Protein AF-A0A2P7TGM5-F1 (afdb_monomer_lite)

Radius of gyration: 33.5 Å; chains: 1; bounding box: 68×82×94 Å

Sequence (264 aa):
MKLVSAYLFQFIMFFVSTYTLVQAQEQKNIQNVKWEWVRKQIVITYDLRNAKEEDYFCVNVSMELDGKPLNAKSIYGDIGRVQVGSGINKRIIWNVLDDYKEVLGLLTVSVSGSSIPKAAGPSNAFLSVPLPHWGHQKVKSKNDKFPYLLTTIAIYGLVGSGVGLELRARDLYTDYEALSKSANCTDAQLKEAYDKSNKAHHTAYLLGGTGALLWIGNIVWVANKGAGNVKRSEKSCAERQKKKTSFFLSPAPSGAIGYFTINF

Secondary structure (DSSP, 8-state):
-HHHHHHHHHHHHHHHHHHSSSS-----SEEEEEEEEETTEEEEEEEE-S--TT-EEEEEEEEEETTEEE---SEEES-EEEE-SSEEEEEEEE-HHHH-S--EEEEEEEEEEEEE-----GGGGGGGTTSTTTTHHHH--TT----HHHHHHHHHHHHHHHHHHHHHHHHHHHHHHHHTT-TT--HHHHHHHHHHHHHHHHHHHHHHHHHHHHHHHHHHHHHHHHHHHHHHHHHHHHHHHHHHHT----S--EEEEEEEE---

pLDDT: mean 81.49, std 15.64, range [35.66, 98.25]

Foldseek 3Di:
DVVVVVVVVVVVVVVVVVVVVVPDPPPAQKADWDWDDDPQKIKIWIFGPPDALQKWKQKAKWKDFPNHTDDFDQKDFCHFTDNDDGDGTGIIMGNCVVPDVWGFGKMKMFMGIDIDGRQLALVLLVVLPVFNCSSVVSLDDPPDPDPRVVLRCQLCCLQVLLVVLLVVLVVLVVVLVVLVPDPPHDPVNSVVSNVSSVVSNVSSCVSNVVSVVVSVVRSVVSNVSRNVSVVVSRVVSVVVNVVCSVDVDDPDGNMDIDGDTDDD

Structure (mmCIF, N/CA/C/O backbone):
data_AF-A0A2P7TGM5-F1
#
_entry.id   AF-A0A2P7TGM5-F1
#
loop_
_atom_site.group_PDB
_atom_site.id
_atom_site.type_symbol
_atom_site.label_atom_id
_atom_site.label_alt_id
_atom_site.label_comp_id
_atom_site.label_asym_id
_atom_site.label_entity_id
_atom_site.label_seq_id
_atom_site.pdbx_PDB_ins_code
_atom_site.Cartn_x
_atom_site.Cartn_y
_atom_site.Cartn_z
_atom_site.occupancy
_atom_site.B_iso_or_equiv
_atom_site.auth_seq_id
_atom_site.auth_comp_id
_atom_site.auth_asym_id
_atom_site.auth_atom_id
_atom_site.pdbx_PDB_model_num
ATOM 1 N N . MET A 1 1 ? -17.958 61.390 15.538 1.00 58.53 1 MET A N 1
ATOM 2 C CA . MET A 1 1 ? -17.029 60.283 15.196 1.00 58.53 1 MET A CA 1
ATOM 3 C C . MET A 1 1 ? -16.828 59.252 16.313 1.00 58.53 1 MET A C 1
ATOM 5 O O . MET A 1 1 ? -16.773 58.073 16.000 1.00 58.53 1 MET A O 1
ATOM 9 N N . LYS A 1 2 ? -16.779 59.635 17.602 1.00 57.91 2 LYS A N 1
ATOM 10 C CA . LYS A 1 2 ? -16.563 58.684 18.719 1.00 57.91 2 LYS A CA 1
ATOM 11 C C . LYS A 1 2 ? -17.702 57.665 18.942 1.00 57.91 2 LYS A C 1
ATOM 13 O O . LYS A 1 2 ? -17.426 56.530 19.300 1.00 57.91 2 LYS A O 1
ATOM 18 N N . LEU A 1 3 ? -18.956 58.042 18.671 1.00 57.12 3 LEU A N 1
ATOM 19 C CA . LEU A 1 3 ? -20.126 57.165 18.855 1.00 57.12 3 LEU A CA 1
ATOM 20 C C . LEU A 1 3 ? -20.183 56.003 17.848 1.00 57.12 3 LEU A C 1
ATOM 22 O O . LEU A 1 3 ? -20.418 54.870 18.244 1.00 57.12 3 LEU A O 1
ATOM 26 N N . VAL A 1 4 ? -19.885 56.249 16.567 1.00 67.31 4 VAL A N 1
ATOM 27 C CA . VAL A 1 4 ? -19.903 55.206 15.516 1.00 67.31 4 VAL A CA 1
ATOM 28 C C . VAL A 1 4 ? -18.819 54.144 15.756 1.00 67.31 4 VAL A C 1
ATOM 30 O O . VAL A 1 4 ? -19.048 52.958 15.539 1.00 67.31 4 VAL A O 1
ATOM 33 N N . SER A 1 5 ? -17.665 54.554 16.292 1.00 68.62 5 SER A N 1
ATOM 34 C CA . SER A 1 5 ? -16.567 53.649 16.655 1.00 68.62 5 SER A CA 1
ATOM 35 C C . SER A 1 5 ? -16.924 52.686 17.793 1.00 68.62 5 SER A C 1
ATOM 37 O O . SER A 1 5 ? -16.423 51.565 17.805 1.00 68.62 5 SER A O 1
ATOM 39 N N . ALA A 1 6 ? -17.767 53.102 18.744 1.00 72.69 6 ALA A N 1
ATOM 40 C CA . ALA A 1 6 ? -18.154 52.267 19.880 1.00 72.69 6 ALA A CA 1
ATOM 41 C C . ALA A 1 6 ? -19.123 51.149 19.458 1.00 72.69 6 ALA A C 1
ATOM 43 O O . ALA A 1 6 ? -18.915 49.988 19.810 1.00 72.69 6 ALA A O 1
ATOM 44 N N . TYR A 1 7 ? -20.113 51.477 18.620 1.00 77.19 7 TYR A N 1
ATOM 45 C CA . TYR A 1 7 ? -21.055 50.489 18.087 1.00 77.19 7 TYR A CA 1
ATOM 46 C C . TYR A 1 7 ? -20.386 49.498 17.130 1.00 77.19 7 TYR A C 1
ATOM 48 O O . TYR A 1 7 ? -20.700 48.312 17.169 1.00 77.19 7 TYR A O 1
ATOM 56 N N . LEU A 1 8 ? -19.412 49.947 16.329 1.00 72.69 8 LEU A N 1
ATOM 57 C CA . LEU A 1 8 ? -18.639 49.059 15.457 1.00 72.69 8 LEU A CA 1
ATOM 58 C C . LEU A 1 8 ? -17.812 48.050 16.271 1.00 72.69 8 LEU A C 1
ATOM 60 O O . LEU A 1 8 ? -17.772 46.869 15.937 1.00 72.69 8 LEU A O 1
ATOM 64 N N . PHE A 1 9 ? -17.204 48.491 17.375 1.00 76.12 9 PHE A N 1
ATOM 65 C CA . PHE A 1 9 ? -16.434 47.620 18.263 1.00 76.12 9 PHE A CA 1
ATOM 66 C C . PHE A 1 9 ? -17.319 46.598 18.996 1.00 76.12 9 PHE A C 1
ATOM 68 O O . PHE A 1 9 ? -16.968 45.422 19.067 1.00 76.12 9 PHE A O 1
ATOM 75 N N . GLN A 1 10 ? -18.498 47.007 19.478 1.00 74.19 10 GLN A N 1
ATOM 76 C CA . GLN A 1 10 ? -19.475 46.088 20.077 1.00 74.19 10 GLN A CA 1
ATOM 77 C C . GLN A 1 10 ? -20.038 45.083 19.066 1.00 74.19 10 GLN A C 1
ATOM 79 O O . GLN A 1 10 ? -20.204 43.914 19.406 1.00 74.19 10 GLN A O 1
ATOM 84 N N . PHE A 1 11 ? -20.262 45.498 17.818 1.00 74.62 11 PHE A N 1
ATOM 85 C CA . PHE A 1 11 ? -20.719 44.605 16.753 1.00 74.62 11 PHE A CA 1
ATOM 86 C C . PHE A 1 11 ? -19.652 43.564 16.379 1.00 74.62 11 PHE A C 1
ATOM 88 O O . PHE A 1 11 ? -19.960 42.381 16.243 1.00 74.62 11 PHE A O 1
ATOM 95 N N . ILE A 1 12 ? -18.379 43.973 16.299 1.00 73.38 12 ILE A N 1
ATOM 96 C CA . ILE A 1 12 ? -17.250 43.059 16.066 1.00 73.38 12 ILE A CA 1
ATOM 97 C C . ILE A 1 12 ? -17.091 42.082 17.241 1.00 73.38 12 ILE A C 1
ATOM 99 O O . ILE A 1 12 ? -16.935 40.886 17.012 1.00 73.38 12 ILE A O 1
ATOM 103 N N . MET A 1 13 ? -17.205 42.543 18.491 1.00 68.88 13 MET A N 1
ATOM 104 C CA . MET A 1 13 ? -17.128 41.669 19.671 1.00 68.88 13 MET A CA 1
ATOM 105 C C . MET A 1 13 ? -18.301 40.680 19.772 1.00 68.88 13 MET A C 1
ATOM 107 O O . MET A 1 13 ? -18.099 39.548 20.208 1.00 68.88 13 MET A O 1
ATOM 111 N N . PHE A 1 14 ? -19.504 41.061 19.327 1.00 69.06 14 PHE A N 1
ATOM 112 C CA . PHE A 1 14 ? -20.665 40.165 19.250 1.00 69.06 14 PHE A CA 1
ATOM 113 C C . PHE A 1 14 ? -20.491 39.080 18.174 1.00 69.06 14 PHE A C 1
ATOM 115 O O . PHE A 1 14 ? -20.810 37.912 18.397 1.00 69.06 14 PHE A O 1
ATOM 122 N N . PHE A 1 15 ? -19.909 39.422 17.021 1.00 61.31 15 PHE A N 1
ATOM 123 C CA . PHE A 1 15 ? -19.571 38.418 16.011 1.00 61.31 15 PHE A CA 1
ATOM 124 C C . PHE A 1 15 ? -18.436 37.499 16.482 1.00 61.31 15 PHE A C 1
ATOM 126 O O . PHE A 1 15 ? -18.562 36.285 16.381 1.00 61.31 15 PHE A O 1
ATOM 133 N N . VAL A 1 16 ? -17.367 38.026 17.084 1.00 60.94 16 VAL A N 1
ATOM 134 C CA . VAL A 1 16 ? -16.242 37.206 17.574 1.00 60.94 16 VAL A CA 1
ATOM 135 C C . VAL A 1 16 ? -16.664 36.239 18.693 1.00 60.94 16 VAL A C 1
ATOM 137 O O . VAL A 1 16 ? -16.169 35.113 18.727 1.00 60.94 16 VAL A O 1
ATOM 140 N N . SER A 1 17 ? -17.611 36.613 19.564 1.00 58.53 17 SER A N 1
ATOM 141 C CA . SER A 1 17 ? -18.101 35.736 20.642 1.00 58.53 17 SER A CA 1
ATOM 142 C C . SER A 1 17 ? -19.103 34.669 20.184 1.00 58.53 17 SER A C 1
ATOM 144 O O . SER A 1 17 ? -19.197 33.613 20.807 1.00 58.53 17 SER A O 1
ATOM 146 N N . THR A 1 18 ? -19.814 34.883 19.072 1.00 53.19 18 THR A N 1
ATOM 147 C CA . THR A 1 18 ? -20.676 33.842 18.476 1.00 53.19 18 THR A CA 1
ATOM 148 C C . THR A 1 18 ? -19.875 32.791 17.699 1.00 53.19 18 THR A C 1
ATOM 150 O O . THR A 1 18 ? -20.290 31.633 17.646 1.00 53.19 18 THR A O 1
ATOM 153 N N . TYR A 1 19 ? -18.687 33.129 17.179 1.00 53.69 19 TYR A N 1
ATOM 154 C CA . TYR A 1 19 ? -17.804 32.155 16.518 1.00 53.69 19 TYR A CA 1
ATOM 155 C C . TYR A 1 19 ? -17.111 31.180 17.486 1.00 53.69 19 TYR A C 1
ATOM 157 O O . TYR A 1 19 ? -16.771 30.068 17.081 1.00 53.69 19 TYR A O 1
ATOM 165 N N . THR A 1 20 ? -16.915 31.542 18.758 1.00 44.94 20 THR A N 1
ATOM 166 C CA . THR A 1 20 ? -16.197 30.695 19.732 1.00 44.94 20 THR A CA 1
ATOM 167 C C . THR A 1 20 ? -17.070 29.633 20.401 1.00 44.94 20 THR A C 1
ATOM 169 O O . THR A 1 20 ? -16.526 28.704 20.989 1.00 44.94 20 THR A O 1
ATOM 172 N N . LEU A 1 21 ? -18.401 29.703 20.274 1.00 44.66 21 LEU A N 1
ATOM 173 C CA . LEU A 1 21 ? -19.321 28.718 20.868 1.00 44.66 21 LEU A CA 1
ATOM 174 C C . LEU A 1 21 ? -19.724 27.579 19.916 1.00 44.66 21 LEU A C 1
ATOM 176 O O . LEU A 1 21 ? -20.330 26.604 20.353 1.00 44.66 21 LEU A O 1
ATOM 180 N N . VAL A 1 22 ? -19.376 27.664 18.627 1.00 44.91 22 VAL A N 1
ATOM 181 C CA . VAL A 1 22 ? -19.729 26.638 17.621 1.00 44.91 22 VAL A CA 1
ATOM 182 C C . VAL A 1 22 ? -18.666 25.535 17.503 1.00 44.91 22 VAL A C 1
ATOM 184 O O . VAL A 1 22 ? -18.905 24.491 16.901 1.00 44.91 22 VAL A O 1
ATOM 187 N N . GLN A 1 23 ? -17.493 25.711 18.108 1.00 39.53 23 GLN A N 1
ATOM 188 C CA . GLN A 1 23 ? -16.422 24.720 18.061 1.00 39.53 23 GLN A CA 1
ATOM 189 C C . GLN A 1 23 ? -16.376 23.939 19.379 1.00 39.53 23 GLN A C 1
ATOM 191 O O . GLN A 1 23 ? -16.085 24.522 20.416 1.00 39.53 23 GLN A O 1
ATOM 196 N N . ALA A 1 24 ? -16.599 22.621 19.296 1.00 40.25 24 ALA A N 1
ATOM 197 C CA . ALA A 1 24 ? -16.321 21.592 20.316 1.00 40.25 24 ALA A CA 1
ATOM 198 C C . ALA A 1 24 ? -17.514 20.917 21.021 1.00 40.25 24 ALA A C 1
ATOM 200 O O . ALA A 1 24 ? -17.402 20.514 22.177 1.00 40.25 24 ALA A O 1
ATOM 201 N N . GLN A 1 25 ? -18.599 20.617 20.304 1.00 37.75 25 GLN A N 1
ATOM 202 C CA . GLN A 1 25 ? -19.201 19.300 20.540 1.00 37.75 25 GLN A CA 1
ATOM 203 C C . GLN A 1 25 ? -18.398 18.284 19.731 1.00 37.75 25 GLN A C 1
ATOM 205 O O . GLN A 1 25 ? -18.524 18.207 18.511 1.00 37.75 25 GLN A O 1
ATOM 210 N N . GLU A 1 26 ? -17.516 17.544 20.406 1.00 43.72 26 GLU A N 1
ATOM 211 C CA . GLU A 1 26 ? -16.868 16.364 19.837 1.00 43.72 26 GLU A CA 1
ATOM 212 C C . GLU A 1 26 ? -17.988 15.408 19.402 1.00 43.72 26 GLU A C 1
ATOM 214 O O . GLU A 1 26 ? -18.647 14.770 20.226 1.00 43.72 26 GLU A O 1
ATOM 219 N N . GLN A 1 27 ? -18.313 15.414 18.107 1.00 50.78 27 GLN A N 1
ATOM 220 C CA . GLN A 1 27 ? -19.487 14.717 17.607 1.00 50.78 27 GLN A CA 1
ATOM 221 C C . GLN A 1 27 ? -19.261 13.216 17.795 1.00 50.78 27 GLN A C 1
ATOM 223 O O . GLN A 1 27 ? -18.409 12.602 17.155 1.00 50.78 27 GLN A O 1
ATOM 228 N N . LYS A 1 28 ? -19.992 12.632 18.744 1.00 60.09 28 LYS A N 1
ATOM 229 C CA . LYS A 1 28 ? -19.801 11.249 19.175 1.00 60.09 28 LYS A CA 1
ATOM 230 C C . LYS A 1 28 ? -20.101 10.302 18.012 1.00 60.09 28 LYS A C 1
ATOM 232 O O . LYS A 1 28 ? -21.256 10.164 17.606 1.00 60.09 28 LYS A O 1
ATOM 237 N N . ASN A 1 29 ? -19.060 9.644 17.500 1.00 76.81 29 ASN A N 1
ATOM 238 C CA . ASN A 1 29 ? -19.160 8.720 16.362 1.00 76.81 29 ASN A CA 1
ATOM 239 C C . ASN A 1 29 ? -19.950 7.441 16.690 1.00 76.81 29 ASN A C 1
ATOM 241 O O . ASN A 1 29 ? -20.463 6.793 15.784 1.00 76.81 29 ASN A O 1
ATOM 245 N N . ILE A 1 30 ? -20.059 7.077 17.974 1.00 83.62 30 ILE A N 1
ATOM 246 C CA . ILE A 1 30 ? -20.835 5.919 18.440 1.00 83.62 30 ILE A CA 1
ATOM 247 C C . ILE A 1 30 ? -22.093 6.375 19.169 1.00 83.62 30 ILE A C 1
ATOM 249 O O . ILE A 1 30 ? -22.024 7.124 20.149 1.00 83.62 30 ILE A O 1
ATOM 253 N N . GLN A 1 31 ? -23.240 5.873 18.723 1.00 84.62 31 GLN A N 1
ATOM 254 C CA . GLN A 1 31 ? -24.562 6.212 19.245 1.00 84.62 31 GLN A CA 1
ATOM 255 C C . GLN A 1 31 ? -25.426 4.958 19.404 1.00 84.62 31 GLN A C 1
ATOM 257 O O . GLN A 1 31 ? -25.050 3.883 18.946 1.00 84.62 31 GLN A O 1
ATOM 262 N N . ASN A 1 32 ? -26.584 5.102 20.058 1.00 85.44 32 ASN A N 1
ATOM 263 C CA . ASN A 1 32 ? -27.604 4.052 20.173 1.00 85.44 32 ASN A CA 1
ATOM 264 C C . ASN A 1 32 ? -27.069 2.701 20.671 1.00 85.44 32 ASN A C 1
ATOM 266 O O . ASN A 1 32 ? -27.482 1.651 20.185 1.00 85.44 32 ASN A O 1
ATOM 270 N N . VAL A 1 33 ? -26.148 2.735 21.636 1.00 86.88 33 VAL A N 1
ATOM 271 C CA . VAL A 1 33 ? -25.649 1.518 22.276 1.00 86.88 33 VAL A CA 1
ATOM 272 C C . VAL A 1 33 ? -26.800 0.888 23.052 1.00 86.88 33 VAL A C 1
ATOM 274 O O . VAL A 1 33 ? -27.426 1.543 23.882 1.00 86.88 33 VAL A O 1
ATOM 277 N N . LYS A 1 34 ? -27.086 -0.373 22.756 1.00 89.94 34 LYS A N 1
ATOM 278 C CA . LYS A 1 34 ? -28.062 -1.219 23.441 1.00 89.94 34 LYS A CA 1
ATOM 279 C C . LYS A 1 34 ? -27.443 -2.589 23.629 1.00 89.94 34 LYS A C 1
ATOM 281 O O . LYS A 1 34 ? -26.519 -2.951 22.901 1.00 89.94 34 LYS A O 1
ATOM 286 N N . TRP A 1 35 ? -27.961 -3.356 24.570 1.00 90.75 35 TRP A N 1
ATOM 287 C CA . TRP A 1 35 ? -27.588 -4.752 24.693 1.00 90.75 35 TRP A CA 1
ATOM 288 C C . TRP A 1 35 ? -28.786 -5.598 25.100 1.00 90.75 35 TRP A C 1
ATOM 290 O O . TRP A 1 35 ? -29.731 -5.100 25.710 1.00 90.75 35 TRP A O 1
ATOM 300 N N . GLU A 1 36 ? -28.739 -6.870 24.734 1.00 89.75 36 GLU A N 1
ATOM 301 C CA . GLU A 1 36 ? -29.758 -7.862 25.051 1.00 89.75 36 GLU A CA 1
ATOM 302 C C . GLU A 1 36 ? -29.108 -9.202 25.401 1.00 89.75 36 GLU A C 1
ATOM 304 O O . GLU A 1 36 ? -28.029 -9.540 24.908 1.00 89.75 36 GLU A O 1
ATOM 309 N N . TRP A 1 37 ? -29.770 -9.969 26.265 1.00 85.12 37 TRP A N 1
ATOM 310 C CA . TRP A 1 37 ? -29.384 -11.340 26.578 1.00 85.12 37 TRP A CA 1
ATOM 311 C C . TRP A 1 37 ? -30.113 -12.303 25.644 1.00 85.12 37 TRP A C 1
ATOM 313 O O . TRP A 1 37 ? -31.337 -12.424 25.693 1.00 85.12 37 TRP A O 1
ATOM 323 N N . VAL A 1 38 ? -29.368 -13.010 24.797 1.00 86.62 38 VAL A N 1
ATOM 324 C CA . VAL A 1 38 ? -29.918 -13.937 23.803 1.00 86.62 38 VAL A CA 1
ATOM 325 C C . VAL A 1 38 ? -29.135 -15.237 23.850 1.00 86.62 38 VAL A C 1
ATOM 327 O O . VAL A 1 38 ? -27.937 -15.255 23.598 1.00 86.62 38 VAL A O 1
ATOM 330 N N . ARG A 1 39 ? -29.818 -16.353 24.139 1.00 80.94 39 ARG A N 1
ATOM 331 C CA . ARG A 1 39 ? -29.262 -17.718 24.027 1.00 80.94 39 ARG A CA 1
ATOM 332 C C . ARG A 1 39 ? -27.861 -17.872 24.649 1.00 80.94 39 ARG A C 1
ATOM 334 O O . ARG A 1 39 ? -26.982 -18.456 24.024 1.00 80.94 39 ARG A O 1
ATOM 341 N N . LYS A 1 40 ? -27.680 -17.392 25.886 1.00 83.56 40 LYS A N 1
ATOM 342 C CA . LYS A 1 40 ? -26.413 -17.439 26.652 1.00 83.56 40 LYS A CA 1
ATOM 343 C C . LYS A 1 40 ? -25.339 -16.420 26.241 1.00 83.56 40 LYS A C 1
ATOM 345 O O . LYS A 1 40 ? -24.194 -16.525 26.674 1.00 83.56 40 LYS A O 1
ATOM 350 N N . GLN A 1 41 ? -25.701 -15.439 25.424 1.00 89.31 41 GLN A N 1
ATOM 351 C CA . GLN A 1 41 ? -24.800 -14.405 24.931 1.00 89.31 41 GLN A CA 1
ATOM 352 C C . GLN A 1 41 ? -25.357 -13.026 25.259 1.00 89.31 41 GLN A C 1
ATOM 354 O O . GLN A 1 41 ? -26.570 -12.814 25.234 1.00 89.31 41 GLN A O 1
ATOM 359 N N . ILE A 1 42 ? -24.466 -12.073 25.508 1.00 90.44 42 ILE A N 1
ATOM 360 C CA . ILE A 1 42 ? -24.816 -10.656 25.497 1.00 90.44 42 ILE A CA 1
ATOM 361 C C . ILE A 1 42 ? -24.540 -10.129 24.097 1.00 90.44 42 ILE A C 1
ATOM 363 O O . ILE A 1 42 ? -23.404 -10.142 23.620 1.00 90.44 42 ILE A O 1
ATOM 367 N N . VAL A 1 43 ? -25.596 -9.674 23.434 1.00 91.75 43 VAL A N 1
ATOM 368 C CA . VAL A 1 43 ? -25.535 -9.065 22.108 1.00 91.75 43 VAL A CA 1
ATOM 369 C C . VAL A 1 43 ? -25.618 -7.561 22.288 1.00 91.75 43 VAL A C 1
ATOM 371 O O . VAL A 1 43 ? -26.622 -7.042 22.759 1.00 91.75 43 VAL A O 1
ATOM 374 N N . ILE A 1 44 ? -24.557 -6.858 21.917 1.00 92.00 44 ILE A N 1
ATOM 375 C CA . ILE A 1 44 ? -24.429 -5.408 22.042 1.00 92.00 44 ILE A CA 1
ATOM 376 C C . ILE A 1 44 ? -24.577 -4.815 20.652 1.00 92.00 44 ILE A C 1
ATOM 378 O O . ILE A 1 44 ? -23.783 -5.113 19.758 1.00 92.00 44 ILE A O 1
ATOM 382 N N . THR A 1 45 ? -25.574 -3.960 20.470 1.00 92.31 45 THR A N 1
ATOM 383 C CA . THR A 1 45 ? -25.814 -3.255 19.213 1.00 92.31 45 THR A CA 1
ATOM 384 C C . THR A 1 45 ? -25.466 -1.783 19.340 1.00 92.31 45 THR A C 1
ATOM 386 O O . THR A 1 45 ? -25.787 -1.171 20.356 1.00 92.31 45 THR A O 1
ATOM 389 N N . TYR A 1 46 ? -24.852 -1.195 18.318 1.00 89.81 46 TYR A N 1
ATOM 390 C CA . TYR A 1 46 ? -24.551 0.235 18.286 1.00 89.81 46 TYR A CA 1
ATOM 391 C C . TYR A 1 46 ? -24.592 0.798 16.863 1.00 89.81 46 TYR A C 1
ATOM 393 O O . TYR A 1 46 ? -24.441 0.075 15.877 1.00 89.81 46 TYR A O 1
ATOM 401 N N . ASP A 1 47 ? -24.754 2.113 16.761 1.00 87.81 47 ASP A N 1
ATOM 402 C CA . ASP A 1 47 ? -24.672 2.852 15.507 1.00 87.81 47 ASP A CA 1
ATOM 403 C C . ASP A 1 47 ? -23.319 3.550 15.390 1.00 87.81 47 ASP A C 1
ATOM 405 O O . ASP A 1 47 ? -22.889 4.251 16.311 1.00 87.81 47 ASP A O 1
ATOM 409 N N . LEU A 1 48 ? -22.680 3.412 14.227 1.00 83.94 48 LEU A N 1
ATOM 410 C CA . LEU A 1 48 ? -21.489 4.172 13.864 1.00 83.94 48 LEU A CA 1
ATOM 411 C C . LEU A 1 48 ? -21.872 5.268 12.860 1.00 83.94 48 LEU A C 1
ATOM 413 O O . LEU A 1 48 ? -22.125 4.986 11.686 1.00 83.94 48 LEU A O 1
ATOM 417 N N . ARG A 1 49 ? -21.928 6.519 13.323 1.00 77.56 49 ARG A N 1
ATOM 418 C CA . ARG A 1 49 ? -22.307 7.694 12.519 1.00 77.56 49 ARG A CA 1
ATOM 419 C C . ARG A 1 49 ? -21.100 8.585 12.237 1.00 77.56 49 ARG A C 1
ATOM 421 O O . ARG A 1 49 ? -20.099 8.522 12.942 1.00 77.56 49 ARG A O 1
ATOM 428 N N . ASN A 1 50 ? -21.212 9.408 11.192 1.00 69.12 50 ASN A N 1
ATOM 429 C CA . ASN A 1 50 ? -20.183 10.360 10.741 1.00 69.12 50 ASN A CA 1
ATOM 430 C C . ASN A 1 50 ? -18.838 9.733 10.327 1.00 69.12 50 ASN A C 1
ATOM 432 O O . ASN A 1 50 ? -17.819 10.418 10.262 1.00 69.12 50 ASN A O 1
ATOM 436 N N . ALA A 1 51 ? -18.836 8.441 10.005 1.00 66.38 51 ALA A N 1
ATOM 437 C CA . ALA A 1 51 ? -17.725 7.785 9.334 1.00 66.38 51 ALA A CA 1
ATOM 438 C C . ALA A 1 51 ? -17.734 8.168 7.850 1.00 66.38 51 ALA A C 1
ATOM 440 O O . ALA A 1 51 ? -18.748 7.965 7.180 1.00 66.38 51 ALA A O 1
ATOM 441 N N . LYS A 1 52 ? -16.622 8.682 7.311 1.00 64.31 52 LYS A N 1
ATOM 442 C CA . LYS A 1 52 ? -16.455 8.686 5.852 1.00 64.31 52 LYS A CA 1
ATOM 443 C C . LYS A 1 52 ? -16.344 7.232 5.398 1.00 64.31 52 LYS A C 1
ATOM 445 O O . LYS A 1 52 ? -15.786 6.419 6.129 1.00 64.31 52 LYS A O 1
ATOM 450 N N . GLU A 1 53 ? -16.833 6.903 4.201 1.00 58.06 53 GLU A N 1
ATOM 451 C CA . GLU A 1 53 ? -16.803 5.525 3.667 1.00 58.06 53 GLU A CA 1
ATOM 452 C C . GLU A 1 53 ? -15.409 4.880 3.692 1.00 58.06 53 GLU A C 1
ATOM 454 O O . GLU A 1 53 ? -15.267 3.659 3.703 1.00 58.06 53 GLU A O 1
ATOM 459 N N . GLU A 1 54 ? -14.370 5.709 3.718 1.00 58.53 54 GLU A N 1
ATOM 460 C CA . GLU A 1 54 ? -12.981 5.284 3.687 1.00 58.53 54 GLU A CA 1
ATOM 461 C C . GLU A 1 54 ? -12.323 5.155 5.068 1.00 58.53 54 GLU A C 1
ATOM 463 O O . GLU A 1 54 ? -11.206 4.639 5.156 1.00 58.53 54 GLU A O 1
ATOM 468 N N . ASP A 1 55 ? -12.970 5.613 6.140 1.00 68.88 55 ASP A N 1
ATOM 469 C CA . ASP A 1 55 ? -12.381 5.623 7.476 1.00 68.88 55 ASP A CA 1
ATOM 470 C C . ASP A 1 55 ? -12.450 4.239 8.136 1.00 68.88 55 ASP A C 1
ATOM 472 O O . ASP A 1 55 ? -13.425 3.497 8.025 1.00 68.88 55 ASP A O 1
ATOM 476 N N . TYR A 1 56 ? -11.395 3.892 8.872 1.00 76.81 56 TYR A N 1
ATOM 477 C CA . TYR A 1 56 ? -11.405 2.731 9.758 1.00 76.81 56 TYR A CA 1
ATOM 478 C C . TYR A 1 56 ? -11.725 3.200 11.171 1.00 76.81 56 TYR A C 1
ATOM 480 O O . TYR A 1 56 ? -11.310 4.284 11.577 1.00 76.81 56 TYR A O 1
ATOM 488 N N . PHE A 1 57 ? -12.399 2.369 11.959 1.00 80.12 57 PHE A N 1
ATOM 489 C CA . PHE A 1 57 ? -12.642 2.665 13.368 1.00 80.12 57 PHE A CA 1
ATOM 490 C C . PHE A 1 57 ? -11.979 1.626 14.255 1.00 80.12 57 PHE A C 1
ATOM 492 O O . PHE A 1 57 ? -12.065 0.428 14.000 1.00 80.12 57 PHE A O 1
ATOM 499 N N . CYS A 1 58 ? -11.327 2.102 15.314 1.00 84.62 58 CYS A N 1
ATOM 500 C CA . CYS A 1 58 ? -10.990 1.280 16.466 1.00 84.62 58 CYS A CA 1
ATOM 501 C C . CYS A 1 58 ? -12.168 1.275 17.419 1.00 84.62 58 CYS A C 1
ATOM 503 O O . CYS A 1 58 ? -12.342 2.241 18.170 1.00 84.62 58 CYS A O 1
ATOM 505 N N . VAL A 1 59 ? -12.946 0.202 17.385 1.00 86.75 59 VAL A N 1
ATOM 506 C CA . VAL A 1 59 ? -14.061 -0.029 18.296 1.00 86.75 59 VAL A CA 1
ATOM 507 C C . VAL A 1 59 ? -13.561 -0.811 19.504 1.00 86.75 59 VAL A C 1
ATOM 509 O O . VAL A 1 59 ? -12.843 -1.807 19.383 1.00 86.75 59 VAL A O 1
ATOM 512 N N . ASN A 1 60 ? -13.924 -0.340 20.688 1.00 86.88 60 ASN A N 1
ATOM 513 C CA . ASN A 1 60 ? -13.641 -1.003 21.947 1.00 86.88 60 ASN A CA 1
ATOM 514 C C . ASN A 1 60 ? -14.901 -1.043 22.809 1.00 86.88 60 ASN A C 1
ATOM 516 O O . ASN A 1 60 ? -15.679 -0.085 22.807 1.00 86.88 60 ASN A O 1
ATOM 520 N N . VAL A 1 61 ? -15.055 -2.115 23.577 1.00 87.56 61 VAL A N 1
ATOM 521 C CA . VAL A 1 61 ? -16.133 -2.293 24.544 1.00 87.56 61 VAL A CA 1
ATOM 522 C C . VAL A 1 61 ? -15.541 -2.378 25.945 1.00 87.56 61 VAL A C 1
ATOM 524 O O . VAL A 1 61 ? -14.515 -3.015 26.160 1.00 87.56 61 VAL A O 1
ATOM 527 N N . SER A 1 62 ? -16.180 -1.698 26.887 1.00 85.38 62 SER A N 1
ATOM 528 C CA . SER A 1 62 ? -15.899 -1.797 28.313 1.00 85.38 62 SER A CA 1
ATOM 529 C C . SER A 1 62 ? -17.177 -2.205 29.019 1.00 85.38 62 SER A C 1
ATOM 531 O O . SER A 1 62 ? -18.258 -1.725 28.666 1.00 85.38 62 SER A O 1
ATOM 533 N N . MET A 1 63 ? -17.050 -3.091 29.997 1.00 85.81 63 MET A N 1
ATOM 534 C CA . MET A 1 63 ? -18.173 -3.599 30.769 1.00 85.81 63 MET A CA 1
ATOM 535 C C . MET A 1 63 ? -17.879 -3.451 32.250 1.00 85.81 63 MET A C 1
ATOM 537 O O . MET A 1 63 ? -16.746 -3.653 32.689 1.00 85.81 63 MET A O 1
ATOM 541 N N . GLU A 1 64 ? -18.905 -3.095 33.005 1.00 86.88 64 GLU A N 1
ATOM 542 C CA . GLU A 1 64 ? -18.846 -2.972 34.454 1.00 86.88 64 GLU A CA 1
ATOM 543 C C . GLU A 1 64 ? -20.029 -3.709 35.066 1.00 86.88 64 GLU A C 1
ATOM 545 O O . GLU A 1 64 ? -21.157 -3.558 34.599 1.00 86.88 64 GLU A O 1
ATOM 550 N N . LEU A 1 65 ? -19.767 -4.493 36.106 1.00 86.31 65 LEU A N 1
ATOM 551 C CA . LEU A 1 65 ? -20.779 -5.156 36.917 1.00 86.31 65 LEU A CA 1
ATOM 552 C C . LEU A 1 65 ? -20.767 -4.520 38.306 1.00 86.31 65 LEU A C 1
ATOM 554 O O . LEU A 1 65 ? -19.724 -4.505 38.961 1.00 86.31 65 LEU A O 1
ATOM 558 N N . ASP A 1 66 ? -21.893 -3.948 38.726 1.00 86.75 66 ASP A N 1
ATOM 559 C CA . ASP A 1 66 ? -22.028 -3.220 39.998 1.00 86.75 66 ASP A CA 1
ATOM 560 C C . ASP A 1 66 ? -20.937 -2.147 40.193 1.00 86.75 66 ASP A C 1
ATOM 562 O O . ASP A 1 66 ? -20.374 -1.966 41.274 1.00 86.75 66 ASP A O 1
ATOM 566 N N . GLY A 1 67 ? -20.584 -1.459 39.100 1.00 80.19 67 GLY A N 1
ATOM 567 C CA . GLY A 1 67 ? -19.542 -0.426 39.071 1.00 80.19 67 GLY A CA 1
ATOM 568 C C . GLY A 1 67 ? -18.104 -0.954 39.135 1.00 80.19 67 GLY A C 1
ATOM 569 O O . GLY A 1 67 ? -17.166 -0.159 39.197 1.00 80.19 67 GLY A O 1
ATOM 570 N N . LYS A 1 68 ? -17.893 -2.277 39.119 1.00 83.12 68 LYS A N 1
ATOM 571 C CA . LYS A 1 68 ? -16.562 -2.891 39.035 1.00 83.12 68 LYS A CA 1
ATOM 572 C C . LYS A 1 68 ? -16.255 -3.328 37.607 1.00 83.12 68 LYS A C 1
ATOM 574 O O . LYS A 1 68 ? -17.121 -3.900 36.947 1.00 83.12 68 LYS A O 1
ATOM 579 N N . PRO A 1 69 ? -15.018 -3.126 37.132 1.00 83.06 69 PRO A N 1
ATOM 580 C CA . PRO A 1 69 ? -14.640 -3.499 35.781 1.00 83.06 69 PRO A CA 1
ATOM 581 C C . PRO A 1 69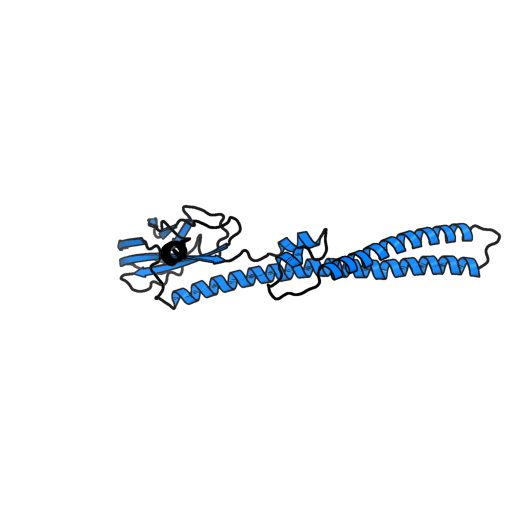 ? -14.735 -5.011 35.575 1.00 83.06 69 PRO A C 1
ATOM 583 O O . PRO A 1 69 ? -14.214 -5.795 36.371 1.00 83.06 69 PRO A O 1
ATOM 586 N N . LEU A 1 70 ? -15.384 -5.412 34.485 1.00 84.81 70 LEU A N 1
ATOM 587 C CA . LEU A 1 70 ? -15.602 -6.803 34.114 1.00 84.81 70 LEU A CA 1
ATOM 588 C C . LEU A 1 70 ? -14.699 -7.171 32.933 1.00 84.81 70 LEU A C 1
ATOM 590 O O . LEU A 1 70 ? -14.687 -6.496 31.903 1.00 84.81 70 LEU A O 1
ATOM 594 N N . ASN A 1 71 ? -13.921 -8.242 33.083 1.00 84.56 71 ASN A N 1
ATOM 595 C CA . ASN A 1 71 ? -12.954 -8.675 32.077 1.00 84.56 71 ASN A CA 1
ATOM 596 C C . ASN A 1 71 ? -13.569 -9.713 31.133 1.00 84.56 71 ASN A C 1
ATOM 598 O O . ASN A 1 71 ? -13.385 -10.917 31.303 1.00 84.56 71 ASN A O 1
ATOM 602 N N . ALA A 1 72 ? -14.285 -9.227 30.128 1.00 84.50 72 ALA A N 1
ATOM 603 C CA . ALA A 1 72 ? -14.858 -10.051 29.076 1.00 84.50 72 ALA A CA 1
ATOM 604 C C . ALA A 1 72 ? -13.784 -10.418 28.028 1.00 84.50 72 ALA A C 1
ATOM 606 O O . ALA A 1 72 ? -13.240 -9.548 27.344 1.00 84.50 72 ALA A O 1
ATOM 607 N N . LYS A 1 73 ? -13.456 -11.710 27.911 1.00 86.00 73 LYS A N 1
ATOM 608 C CA . LYS A 1 73 ? -12.449 -12.249 26.978 1.00 86.00 73 LYS A CA 1
ATOM 609 C C . LYS A 1 73 ? -13.090 -12.867 25.742 1.00 86.00 73 LYS A C 1
ATOM 611 O O . LYS A 1 73 ? -12.555 -12.720 24.645 1.00 86.00 73 LYS A O 1
ATOM 616 N N . SER A 1 74 ? -14.237 -13.517 25.901 1.00 90.19 74 SER A N 1
ATOM 617 C CA . SER A 1 74 ? -14.927 -14.258 24.843 1.00 90.19 74 SER A CA 1
ATOM 618 C C . SER A 1 74 ? -15.830 -13.343 24.005 1.00 90.19 74 SER A C 1
ATOM 620 O O . SER A 1 74 ? -17.027 -13.587 23.845 1.00 90.19 74 SER A O 1
ATOM 622 N N . ILE A 1 75 ? -15.254 -12.239 23.506 1.00 90.19 75 ILE A N 1
ATOM 623 C CA . ILE A 1 75 ? -15.934 -11.202 22.714 1.00 90.19 75 ILE A CA 1
ATOM 624 C C . ILE A 1 75 ? -15.538 -11.297 21.237 1.00 90.19 75 ILE A C 1
ATOM 626 O O . ILE A 1 75 ? -14.359 -11.416 20.908 1.00 90.19 75 ILE A O 1
ATOM 630 N N . TYR A 1 76 ? -16.509 -11.164 20.335 1.00 89.44 76 TYR A N 1
ATOM 631 C CA . TYR A 1 76 ? -16.303 -11.156 18.885 1.00 89.44 76 TYR A CA 1
ATOM 632 C C . TYR A 1 76 ? -17.325 -10.262 18.156 1.00 89.44 76 TYR A C 1
ATOM 634 O O . TYR A 1 76 ? -18.204 -9.665 18.776 1.00 89.44 76 TYR A O 1
ATOM 642 N N . GLY A 1 77 ? -17.206 -10.143 16.829 1.00 89.19 77 GLY A N 1
ATOM 643 C CA . GLY A 1 77 ? -18.077 -9.307 15.989 1.00 89.19 77 GLY A CA 1
ATOM 644 C C . GLY A 1 77 ? -17.413 -7.997 15.557 1.00 89.19 77 GLY A C 1
ATOM 645 O O . GLY A 1 77 ? -16.216 -7.975 15.273 1.00 89.19 77 GLY A O 1
ATOM 646 N N . ASP A 1 78 ? -18.183 -6.909 15.510 1.00 88.88 78 ASP A N 1
ATOM 647 C CA . ASP A 1 78 ? -17.744 -5.562 15.114 1.00 88.88 78 ASP A CA 1
ATOM 648 C C . ASP A 1 78 ? -16.902 -4.881 16.220 1.00 88.88 78 ASP A C 1
ATOM 650 O O . ASP A 1 78 ? -17.246 -3.824 16.749 1.00 88.88 78 ASP A O 1
ATOM 654 N N . ILE A 1 79 ? -15.786 -5.502 16.605 1.00 86.50 79 ILE A N 1
ATOM 655 C CA . ILE A 1 79 ? -14.850 -5.031 17.634 1.00 86.50 79 ILE A CA 1
ATOM 656 C C . ILE A 1 79 ? -13.421 -4.964 17.074 1.00 86.50 79 ILE A C 1
ATOM 658 O O . ILE A 1 79 ? -13.044 -5.725 16.187 1.00 86.50 79 ILE A O 1
ATOM 662 N N . GLY A 1 80 ? -12.591 -4.048 17.581 1.00 84.38 80 GLY A N 1
ATOM 663 C CA . GLY A 1 80 ? -11.232 -3.849 17.076 1.00 84.38 80 GLY A CA 1
ATOM 664 C C . GLY A 1 80 ? -11.194 -2.944 15.860 1.00 84.38 80 GLY A C 1
ATOM 665 O O . GLY A 1 80 ? -11.885 -1.927 15.819 1.00 84.38 80 GLY A O 1
ATOM 666 N N . ARG A 1 81 ? -10.323 -3.262 14.900 1.00 82.88 81 ARG A N 1
ATOM 667 C CA . ARG A 1 81 ? -10.199 -2.490 13.663 1.00 82.88 81 ARG A CA 1
ATOM 668 C C . ARG A 1 81 ? -11.302 -2.921 12.705 1.00 82.88 81 ARG A C 1
ATOM 670 O O . ARG A 1 81 ? -11.172 -3.945 12.042 1.00 82.88 81 ARG A O 1
ATOM 677 N N . VAL A 1 82 ? -12.349 -2.114 12.601 1.00 78.81 82 VAL A N 1
ATOM 678 C CA . VAL A 1 82 ? -13.488 -2.408 11.731 1.00 78.81 82 VAL A CA 1
ATOM 679 C C . VAL A 1 82 ? -13.435 -1.497 10.504 1.00 78.81 82 VAL A C 1
ATOM 681 O O . VAL A 1 82 ? -13.328 -0.272 10.624 1.00 78.81 82 VAL A O 1
ATOM 684 N N . GLN A 1 83 ? -13.453 -2.108 9.317 1.00 67.94 83 GLN A N 1
ATOM 685 C CA . GLN A 1 83 ? -13.636 -1.406 8.049 1.00 67.94 83 GLN A CA 1
ATOM 686 C C . GLN A 1 83 ? -15.128 -1.219 7.857 1.00 67.94 83 GLN A C 1
ATOM 688 O O . GLN A 1 83 ? -15.823 -2.172 7.509 1.00 67.94 83 GLN A O 1
ATOM 693 N N . VAL A 1 84 ? -15.642 -0.027 8.128 1.00 57.09 84 VAL A N 1
ATOM 694 C CA . VAL A 1 84 ? -17.071 0.188 7.969 1.00 57.09 84 VAL A CA 1
ATOM 695 C C . VAL A 1 84 ? -17.319 1.503 7.273 1.00 57.09 84 VAL A C 1
ATOM 697 O O . VAL A 1 84 ? -17.113 2.561 7.860 1.00 57.09 84 VAL A O 1
ATOM 700 N N . GLY A 1 85 ? -17.853 1.426 6.053 1.00 57.97 85 GLY A N 1
ATOM 701 C CA . GLY A 1 85 ? -18.744 2.486 5.601 1.00 57.97 85 GLY A CA 1
ATOM 702 C C . GLY A 1 85 ? -19.809 2.672 6.678 1.00 57.97 85 GLY A C 1
ATOM 703 O O . GLY A 1 85 ? -20.328 1.676 7.182 1.00 57.97 85 GLY A O 1
ATOM 704 N N . SER A 1 86 ? -20.042 3.908 7.119 1.00 55.97 86 SER A N 1
ATOM 705 C CA . SER A 1 86 ? -21.034 4.264 8.144 1.00 55.97 86 SER A CA 1
ATOM 706 C C . SER A 1 86 ? -22.213 3.288 8.178 1.00 55.97 86 SER A C 1
ATOM 708 O O . SER A 1 86 ? -22.891 3.103 7.167 1.00 55.97 86 SER A O 1
ATOM 710 N N . GLY A 1 87 ? -22.439 2.629 9.312 1.00 67.50 87 GLY A N 1
ATOM 711 C CA . GLY A 1 87 ? -23.436 1.569 9.391 1.00 67.50 87 GLY A CA 1
ATOM 712 C C . GLY A 1 87 ? -24.158 1.570 10.723 1.00 67.50 87 GLY A C 1
ATOM 713 O O . GLY A 1 87 ? -23.540 1.685 11.781 1.00 67.50 87 GLY A O 1
ATOM 714 N N . ILE A 1 88 ? -25.474 1.430 10.638 1.00 80.00 88 ILE A N 1
ATOM 715 C CA . ILE A 1 88 ? -26.375 1.217 11.770 1.00 80.00 88 ILE A CA 1
ATOM 716 C C . ILE A 1 88 ? -26.359 -0.256 12.196 1.00 80.00 88 ILE A C 1
ATOM 718 O O . ILE A 1 88 ? -26.016 -1.127 11.390 1.00 80.00 88 ILE A O 1
ATOM 722 N N . ASN A 1 89 ? -26.751 -0.538 13.439 1.00 84.12 89 ASN A N 1
ATOM 723 C CA . ASN A 1 89 ? -26.924 -1.899 13.972 1.00 84.12 89 ASN A CA 1
ATOM 724 C C . ASN A 1 89 ? -25.667 -2.791 13.905 1.00 84.12 89 ASN A C 1
ATOM 726 O O . ASN A 1 89 ? -25.751 -3.988 13.607 1.00 84.12 89 ASN A O 1
ATOM 730 N N . LYS A 1 90 ? -24.496 -2.217 14.191 1.00 88.19 90 LYS A N 1
ATOM 731 C CA . LYS A 1 90 ? -23.263 -2.984 14.412 1.00 88.19 90 LYS A CA 1
ATOM 732 C C . LYS A 1 90 ? -23.372 -3.824 15.658 1.00 88.19 90 LYS A C 1
ATOM 734 O O . LYS A 1 90 ? -24.066 -3.428 16.588 1.00 88.19 90 LYS A O 1
ATOM 739 N N . ARG A 1 91 ? -22.714 -4.981 15.664 1.00 91.38 91 ARG A N 1
ATOM 740 C CA . ARG A 1 91 ? -22.953 -6.030 16.651 1.00 91.38 91 ARG A CA 1
ATOM 741 C C . ARG A 1 91 ? -21.657 -6.551 17.246 1.00 91.38 91 ARG A C 1
ATOM 743 O O . ARG A 1 91 ? -20.816 -7.100 16.541 1.00 91.38 91 ARG A O 1
ATOM 750 N N . ILE A 1 92 ? -21.545 -6.434 18.560 1.00 91.56 92 ILE A N 1
ATOM 751 C CA . ILE A 1 92 ? -20.518 -7.083 19.373 1.00 91.56 92 ILE A CA 1
ATOM 752 C C . ILE A 1 92 ? -21.219 -8.182 20.162 1.00 91.56 92 ILE A C 1
ATOM 754 O O . ILE A 1 92 ? -22.264 -7.940 20.761 1.00 91.56 92 ILE A O 1
ATOM 758 N N . ILE A 1 93 ? -20.675 -9.391 20.140 1.00 92.38 93 ILE A N 1
ATOM 759 C CA . ILE A 1 93 ? -21.240 -10.540 20.843 1.00 92.38 93 ILE A CA 1
ATOM 760 C C . ILE A 1 93 ? -20.256 -10.967 21.916 1.00 92.38 93 ILE A C 1
ATOM 762 O O . ILE A 1 93 ? -19.067 -11.123 21.643 1.00 92.38 93 ILE A O 1
ATOM 766 N N . TRP A 1 94 ? -20.759 -11.149 23.130 1.00 93.25 94 TRP A N 1
ATOM 767 C CA . TRP A 1 94 ? -19.995 -11.664 24.251 1.00 93.25 94 TRP A CA 1
ATOM 768 C C . TRP A 1 94 ? -20.607 -12.971 24.759 1.00 93.25 94 TRP A C 1
ATOM 770 O O . TRP A 1 94 ? -21.752 -13.000 25.220 1.00 93.25 94 TRP A O 1
ATOM 780 N N . ASN A 1 95 ? -19.832 -14.055 24.692 1.00 91.38 95 ASN A N 1
ATOM 781 C CA . ASN A 1 95 ? -20.182 -15.326 25.319 1.00 91.38 95 ASN A CA 1
ATOM 782 C C . ASN A 1 95 ? -19.859 -15.260 26.812 1.00 91.38 95 ASN A C 1
ATOM 784 O O . ASN A 1 95 ? -18.772 -15.634 27.247 1.00 91.38 95 ASN A O 1
ATOM 788 N N . VAL A 1 96 ? -20.813 -14.784 27.607 1.00 87.75 96 VAL A N 1
ATOM 789 C CA . VAL A 1 96 ? -20.618 -14.574 29.051 1.00 87.75 96 VAL A CA 1
ATOM 790 C C . VAL A 1 96 ? -20.175 -15.848 29.761 1.00 87.75 96 VAL A C 1
ATOM 792 O O . VAL A 1 96 ? -19.302 -15.803 30.623 1.00 87.75 96 VAL A O 1
ATOM 795 N N . LEU A 1 97 ? -20.755 -16.984 29.371 1.00 86.00 97 LEU A N 1
ATOM 796 C CA . LEU A 1 97 ? -20.561 -18.254 30.069 1.00 86.00 97 LEU A CA 1
ATOM 797 C C . LEU A 1 97 ? -19.209 -18.916 29.807 1.00 86.00 97 LEU A C 1
ATOM 799 O O . LEU A 1 97 ? -18.790 -19.770 30.586 1.00 86.00 97 LEU A O 1
ATOM 803 N N . ASP A 1 98 ? -18.529 -18.514 28.735 1.00 88.62 98 ASP A N 1
ATOM 804 C CA . ASP A 1 98 ? -17.171 -18.975 28.447 1.00 88.62 98 ASP A CA 1
ATOM 805 C C . ASP A 1 98 ? -16.163 -18.319 29.411 1.00 88.62 98 ASP A C 1
ATOM 807 O O . ASP A 1 98 ? -15.118 -18.896 29.718 1.00 88.62 98 ASP A O 1
ATOM 811 N N . ASP A 1 99 ? -16.496 -17.131 29.932 1.00 87.25 99 ASP A N 1
ATOM 812 C CA . ASP A 1 99 ? -15.638 -16.355 30.832 1.00 87.25 99 ASP A CA 1
ATOM 813 C C . ASP A 1 99 ? -16.030 -16.505 32.310 1.00 87.25 99 ASP A C 1
ATOM 815 O O . ASP A 1 99 ? -15.160 -16.518 33.186 1.00 87.25 99 ASP A O 1
ATOM 819 N N . TYR A 1 100 ? -17.330 -16.613 32.597 1.00 86.44 100 TYR A N 1
ATOM 820 C CA . TYR A 1 100 ? -17.881 -16.603 33.950 1.00 86.44 100 TYR A CA 1
ATOM 821 C C . TYR A 1 100 ? -18.957 -17.673 34.129 1.00 86.44 100 TYR A C 1
ATOM 823 O O . TYR A 1 100 ? -19.879 -17.790 33.328 1.00 86.44 100 TYR A O 1
ATOM 831 N N . LYS A 1 101 ? -18.879 -18.423 35.234 1.00 83.00 101 LYS A N 1
ATOM 832 C CA . LYS A 1 101 ? -19.870 -19.460 35.567 1.00 83.00 101 LYS A CA 1
ATOM 833 C C . LYS A 1 101 ? -21.216 -18.896 36.006 1.00 83.00 101 LYS A C 1
ATOM 835 O O . LYS A 1 101 ? -22.208 -19.585 35.862 1.00 83.00 101 LYS A O 1
ATOM 840 N N . GLU A 1 102 ? -21.238 -17.687 36.555 1.00 78.00 102 GLU A N 1
ATOM 841 C CA . GLU A 1 102 ? -22.440 -17.002 37.021 1.00 78.00 102 GLU A CA 1
ATOM 842 C C . GLU A 1 102 ? -22.178 -15.494 36.994 1.00 78.00 102 GLU A C 1
ATOM 844 O O . GLU A 1 102 ? -21.063 -15.054 37.291 1.00 78.00 102 GLU A O 1
ATOM 849 N N . VAL A 1 103 ? -23.186 -14.708 36.609 1.00 78.69 103 VAL A N 1
ATOM 850 C CA . VAL A 1 103 ? -23.125 -13.243 36.623 1.00 78.69 103 VAL A CA 1
ATOM 851 C C . VAL A 1 103 ? -24.462 -12.711 37.135 1.00 78.69 103 VAL A C 1
ATOM 853 O O . VAL A 1 103 ? -25.509 -12.944 36.525 1.00 78.69 103 VAL A O 1
ATOM 856 N N . LEU A 1 104 ? -24.408 -11.996 38.257 1.00 82.44 104 LEU A N 1
ATOM 857 C CA . LEU A 1 104 ? -25.544 -11.350 38.906 1.00 82.44 104 LEU A CA 1
ATOM 858 C C . LEU A 1 104 ? -25.164 -9.905 39.226 1.00 82.44 104 LEU A C 1
ATOM 860 O O . LEU A 1 104 ? -24.127 -9.683 39.847 1.00 82.44 104 LEU A O 1
ATOM 864 N N . GLY A 1 105 ? -25.993 -8.947 38.814 1.00 84.31 105 GLY A N 1
ATOM 865 C CA . GLY A 1 105 ? -25.807 -7.541 39.168 1.00 84.31 105 GLY A CA 1
ATOM 866 C C . GLY A 1 105 ? -26.283 -6.573 38.091 1.00 84.31 105 GLY A C 1
ATOM 867 O O . GLY A 1 105 ? -26.964 -6.937 37.126 1.00 84.31 105 GLY A O 1
ATOM 868 N N . LEU A 1 106 ? -25.917 -5.309 38.269 1.00 83.44 106 LEU A N 1
ATOM 869 C CA . LEU A 1 106 ? -26.136 -4.244 37.304 1.00 83.44 106 LEU A CA 1
ATOM 870 C C . LEU A 1 106 ? -25.010 -4.237 36.277 1.00 83.44 106 LEU A C 1
ATOM 872 O O . LEU A 1 106 ? -23.881 -3.859 36.596 1.00 83.44 106 LEU A O 1
ATOM 876 N N . LEU A 1 107 ? -25.321 -4.590 35.032 1.00 84.56 107 LEU A N 1
ATOM 877 C CA . LEU A 1 107 ? -24.361 -4.499 33.943 1.00 84.56 107 LEU A CA 1
ATOM 878 C C . LEU A 1 107 ? -24.473 -3.153 33.235 1.00 84.56 107 LEU A C 1
ATOM 880 O O . LEU A 1 107 ? -25.519 -2.770 32.702 1.00 84.56 107 LEU A O 1
ATOM 884 N N . THR A 1 108 ? -23.340 -2.470 33.172 1.00 84.88 108 THR A N 1
ATOM 885 C CA . THR A 1 108 ? -23.146 -1.273 32.365 1.00 84.88 108 THR A CA 1
ATOM 886 C C . THR A 1 108 ? -22.231 -1.610 31.198 1.00 84.88 108 THR A C 1
ATOM 888 O O . THR A 1 108 ? -21.091 -2.031 31.386 1.00 84.88 108 THR A O 1
ATOM 891 N N . VAL A 1 109 ? -22.725 -1.410 29.977 1.00 85.25 109 VAL A N 1
ATOM 892 C CA . VAL A 1 109 ? -21.970 -1.642 28.742 1.00 85.25 109 VAL A CA 1
ATOM 893 C C . VAL A 1 109 ? -21.680 -0.310 28.075 1.00 85.25 109 VAL A C 1
ATOM 895 O O . VAL A 1 109 ? -22.589 0.465 27.781 1.00 85.25 109 VAL A O 1
ATOM 898 N N . SER A 1 110 ? -20.406 -0.074 27.787 1.00 85.25 110 SER A N 1
ATOM 899 C CA . SER A 1 110 ? -19.913 1.149 27.168 1.00 85.25 110 SER A CA 1
ATOM 900 C C . SER A 1 110 ? -19.124 0.832 25.906 1.00 85.25 110 SER A C 1
ATOM 902 O O . SER A 1 110 ? -18.072 0.198 25.962 1.00 85.25 110 SER A O 1
ATOM 904 N N . VAL A 1 111 ? -19.594 1.319 24.758 1.00 86.00 111 VAL A N 1
ATOM 905 C CA . VAL A 1 111 ? -18.888 1.174 23.477 1.00 86.00 111 VAL A CA 1
ATOM 906 C C . VAL A 1 111 ? -18.217 2.497 23.130 1.00 86.00 111 VAL A C 1
ATOM 908 O O . VAL A 1 111 ? -18.806 3.573 23.239 1.00 86.00 111 VAL A O 1
ATOM 911 N N . SER A 1 112 ? -16.957 2.433 22.711 1.00 82.62 112 SER A N 1
ATOM 912 C CA . SER A 1 112 ? -16.186 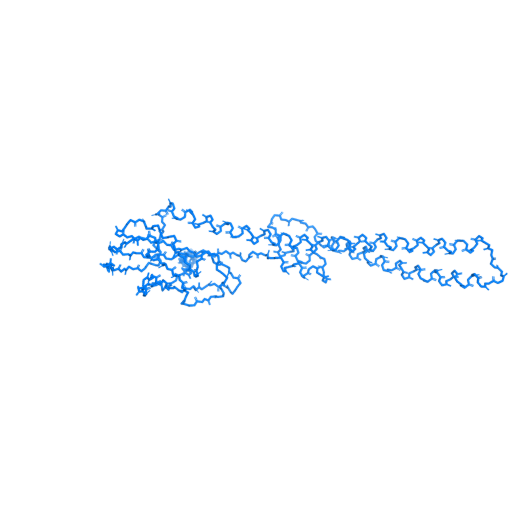3.603 22.310 1.00 82.62 112 SER A CA 1
ATOM 913 C C . SER A 1 112 ? -15.463 3.370 20.993 1.00 82.62 112 SER A C 1
ATOM 915 O O . SER A 1 112 ? -14.986 2.274 20.718 1.00 82.62 112 SER A O 1
ATOM 917 N N . GLY A 1 113 ? -15.398 4.415 20.174 1.00 79.19 113 GLY A N 1
ATOM 918 C CA . GLY A 1 113 ? -14.846 4.358 18.830 1.00 79.19 113 GLY A CA 1
ATOM 919 C C . GLY A 1 113 ? -13.920 5.534 18.604 1.00 79.19 113 GLY A C 1
ATOM 920 O O . GLY A 1 113 ? -14.301 6.671 18.866 1.00 79.19 113 GLY A O 1
ATOM 921 N N . SER A 1 114 ? -12.714 5.268 18.111 1.00 76.44 114 SER A N 1
ATOM 922 C CA . SER A 1 114 ? -11.834 6.319 17.590 1.00 76.44 114 SER A CA 1
ATOM 923 C C . SER A 1 114 ? -11.611 6.092 16.105 1.00 76.44 114 SER A C 1
ATOM 925 O O . SER A 1 114 ? -11.324 4.964 15.697 1.00 76.44 114 SER A O 1
ATOM 927 N N . SER A 1 115 ? -11.760 7.147 15.305 1.00 73.81 115 SER A N 1
ATOM 928 C CA . SER A 1 115 ? -11.422 7.076 13.890 1.00 73.81 115 SER A CA 1
ATOM 929 C C . SER A 1 115 ? -9.914 6.877 13.738 1.00 73.81 115 SER A C 1
ATOM 931 O O . SER A 1 115 ? -9.088 7.449 14.460 1.00 73.81 115 SER A O 1
ATOM 933 N N . ILE A 1 116 ? -9.558 6.012 12.801 1.00 71.19 116 ILE A N 1
ATOM 934 C CA . ILE A 1 116 ? -8.208 5.830 12.304 1.00 71.19 116 ILE A CA 1
ATOM 935 C C . ILE A 1 116 ? -8.253 6.257 10.839 1.00 71.19 116 ILE A C 1
ATOM 937 O O . ILE A 1 116 ? -9.036 5.689 10.070 1.00 71.19 116 ILE A O 1
ATOM 941 N N . PRO A 1 117 ? -7.418 7.218 10.416 1.00 66.75 117 PRO A N 1
ATOM 942 C CA . PRO A 1 117 ? -7.309 7.519 9.000 1.00 66.75 117 PRO A CA 1
ATOM 943 C C . PRO A 1 117 ? -6.926 6.245 8.243 1.00 66.75 117 PRO A C 1
ATOM 945 O O . PRO A 1 117 ? -6.100 5.459 8.723 1.00 66.75 117 PRO A O 1
ATOM 948 N N . LYS A 1 118 ? -7.517 6.046 7.061 1.00 71.25 118 LYS A N 1
ATOM 949 C CA . LYS A 1 118 ? -7.195 4.932 6.165 1.00 71.25 118 LYS A CA 1
ATOM 950 C C . LYS A 1 118 ? -5.687 4.789 6.023 1.00 71.25 118 LYS A C 1
ATOM 952 O O . LYS A 1 118 ? -5.013 5.653 5.460 1.00 71.25 118 LYS A O 1
ATOM 957 N N . ALA A 1 119 ? -5.153 3.684 6.536 1.00 73.62 119 ALA A N 1
ATOM 958 C CA . ALA A 1 119 ? -3.769 3.340 6.285 1.00 73.62 119 ALA A CA 1
ATOM 959 C C . ALA A 1 119 ? -3.624 3.110 4.780 1.00 73.62 119 ALA A C 1
ATOM 961 O O . ALA A 1 119 ? -4.306 2.259 4.207 1.00 73.62 119 ALA A O 1
ATOM 962 N N . ALA A 1 120 ? -2.760 3.885 4.132 1.00 82.06 120 ALA A N 1
ATOM 963 C CA . ALA A 1 120 ? -2.473 3.693 2.724 1.00 82.06 120 ALA A CA 1
ATOM 964 C C . ALA A 1 120 ? -1.864 2.301 2.523 1.00 82.06 120 ALA A C 1
ATOM 966 O O . ALA A 1 120 ? -0.730 2.056 2.935 1.00 82.06 120 ALA A O 1
ATOM 967 N N . GLY A 1 121 ? -2.661 1.395 1.958 1.00 86.19 121 GLY A N 1
ATOM 968 C CA . GLY A 1 121 ? -2.346 -0.023 1.830 1.00 86.19 121 GLY A CA 1
ATOM 969 C C . GLY A 1 121 ? -1.478 -0.372 0.617 1.00 86.19 121 GLY A C 1
ATOM 970 O O . GLY A 1 121 ? -1.145 0.506 -0.185 1.00 86.19 121 GLY A O 1
ATOM 971 N N . PRO A 1 122 ? -1.125 -1.663 0.467 1.00 90.31 122 PRO A N 1
ATOM 972 C CA . PRO A 1 122 ? -0.255 -2.152 -0.604 1.00 90.31 122 PRO A CA 1
ATOM 973 C C . PRO A 1 122 ? -0.864 -2.004 -2.004 1.00 90.31 122 PRO A C 1
ATOM 975 O O . PRO A 1 122 ? -0.121 -1.879 -2.971 1.00 90.31 122 PRO A O 1
ATOM 978 N N . SER A 1 123 ? -2.196 -1.942 -2.128 1.00 89.19 123 SER A N 1
ATOM 979 C CA . SER A 1 123 ? -2.889 -1.748 -3.412 1.00 89.19 123 SER A CA 1
ATOM 980 C C . SER A 1 123 ? -2.539 -0.428 -4.105 1.00 89.19 123 SER A C 1
ATOM 982 O O . SER A 1 123 ? -2.668 -0.319 -5.320 1.00 89.19 123 SER A O 1
ATOM 984 N N . ASN A 1 124 ? -2.007 0.558 -3.375 1.00 91.19 124 ASN A N 1
ATOM 985 C CA . ASN A 1 124 ? -1.479 1.775 -3.991 1.00 91.19 124 ASN A CA 1
ATOM 986 C C . ASN A 1 124 ? -0.284 1.503 -4.923 1.00 91.19 124 ASN A C 1
ATOM 988 O O . ASN A 1 124 ? 0.037 2.359 -5.740 1.00 91.19 124 ASN A O 1
ATOM 992 N N . ALA A 1 125 ? 0.352 0.327 -4.853 1.00 92.81 125 ALA A N 1
ATOM 993 C CA . ALA A 1 125 ? 1.404 -0.078 -5.783 1.00 92.81 125 ALA A CA 1
ATOM 994 C C . ALA A 1 125 ? 0.905 -0.183 -7.233 1.00 92.81 125 ALA A C 1
ATOM 996 O O . ALA A 1 125 ? 1.678 0.082 -8.150 1.00 92.81 125 ALA A O 1
ATOM 997 N N . PHE A 1 126 ? -0.385 -0.467 -7.456 1.00 93.06 126 PHE A N 1
ATOM 998 C CA . PHE A 1 126 ? -0.968 -0.488 -8.803 1.00 93.06 126 PHE A CA 1
ATOM 999 C C . PHE A 1 126 ? -0.932 0.883 -9.484 1.00 93.06 126 PHE A C 1
ATOM 1001 O O . PHE A 1 126 ? -0.801 0.957 -10.700 1.00 93.06 126 PHE A O 1
ATOM 1008 N N . LEU A 1 127 ? -0.955 1.975 -8.711 1.00 90.00 127 LEU A N 1
ATOM 1009 C CA . LEU A 1 127 ? -0.775 3.322 -9.259 1.00 90.00 127 LEU A CA 1
ATOM 1010 C C . LEU A 1 127 ? 0.644 3.527 -9.803 1.00 90.00 127 LEU A C 1
ATOM 1012 O O . LEU A 1 127 ? 0.831 4.318 -10.720 1.00 90.00 127 LEU A O 1
ATOM 1016 N N . SER A 1 128 ? 1.634 2.801 -9.268 1.00 90.50 128 SER A N 1
ATOM 1017 C CA . SER A 1 128 ? 3.020 2.864 -9.738 1.00 90.50 128 SER A CA 1
ATOM 1018 C C . SER A 1 128 ? 3.274 2.082 -11.034 1.00 90.50 128 SER A C 1
ATOM 1020 O O . SER A 1 128 ? 4.355 2.212 -11.605 1.00 90.50 128 SER A O 1
ATOM 1022 N N . VAL A 1 129 ? 2.310 1.282 -11.507 1.00 92.06 129 VAL A N 1
ATOM 1023 C CA . VAL A 1 129 ? 2.438 0.499 -12.747 1.00 92.06 129 VAL A CA 1
ATOM 1024 C C . VAL A 1 129 ? 2.459 1.398 -13.983 1.00 92.06 129 VAL A C 1
ATOM 1026 O O . VAL A 1 129 ? 3.432 1.312 -14.720 1.00 92.06 129 VAL A O 1
ATOM 1029 N N . PRO A 1 130 ? 1.464 2.277 -14.230 1.00 91.06 130 PRO A N 1
ATOM 1030 C CA . PRO A 1 130 ? 1.511 3.166 -15.387 1.00 91.06 130 PRO A CA 1
ATOM 1031 C C . PRO A 1 130 ? 2.479 4.331 -15.192 1.00 91.06 130 PRO A C 1
ATOM 1033 O O . PRO A 1 130 ? 3.004 4.832 -16.177 1.00 91.06 130 PRO A O 1
ATOM 1036 N N . LEU A 1 131 ? 2.693 4.768 -13.944 1.00 88.88 131 LEU A N 1
ATOM 1037 C CA . LEU A 1 131 ? 3.459 5.963 -13.594 1.00 88.88 131 LEU A CA 1
ATOM 1038 C C . LEU A 1 131 ? 4.335 5.687 -12.363 1.00 88.88 131 LEU A C 1
ATOM 1040 O O . LEU A 1 131 ? 3.800 5.629 -11.251 1.00 88.88 131 LEU A O 1
ATOM 1044 N N . PRO A 1 132 ? 5.669 5.565 -12.509 1.00 86.44 132 PRO A N 1
ATOM 1045 C CA . PRO A 1 132 ? 6.580 5.441 -11.378 1.00 86.44 132 PRO A CA 1
ATOM 1046 C C . PRO A 1 132 ? 6.283 6.500 -10.306 1.00 86.44 132 PRO A C 1
ATOM 1048 O O . PRO A 1 132 ? 5.967 7.643 -10.619 1.00 86.44 132 PRO A O 1
ATOM 1051 N N . HIS A 1 133 ? 6.404 6.139 -9.027 1.00 85.56 133 HIS A N 1
ATOM 1052 C CA . HIS A 1 133 ? 6.189 7.033 -7.878 1.00 85.56 133 HIS A CA 1
ATOM 1053 C C . HIS A 1 133 ? 4.764 7.567 -7.651 1.00 85.56 133 HIS A C 1
ATOM 1055 O O . HIS A 1 133 ? 4.545 8.229 -6.631 1.00 85.56 133 HIS A O 1
ATOM 1061 N N . TRP A 1 134 ? 3.762 7.256 -8.477 1.00 86.44 134 TRP A N 1
ATOM 1062 C CA . TRP A 1 134 ? 2.396 7.709 -8.185 1.00 86.44 134 TRP A CA 1
ATOM 1063 C C . TRP A 1 134 ? 1.837 7.052 -6.912 1.00 86.44 134 TRP A C 1
ATOM 1065 O O . TRP A 1 134 ? 1.325 7.737 -6.020 1.00 86.44 134 TRP A O 1
ATOM 1075 N N . GLY A 1 135 ? 2.049 5.743 -6.749 1.00 85.06 135 GLY A N 1
ATOM 1076 C CA . GLY A 1 135 ? 1.668 5.010 -5.538 1.00 85.06 135 GLY A CA 1
ATOM 1077 C C . GLY A 1 135 ? 2.392 5.487 -4.275 1.00 85.06 135 GLY A C 1
ATOM 1078 O O . GLY A 1 135 ? 1.816 5.502 -3.184 1.00 85.06 135 GLY A O 1
ATOM 1079 N N . HIS A 1 136 ? 3.633 5.964 -4.421 1.00 86.50 136 HIS A N 1
ATOM 1080 C CA . HIS A 1 136 ? 4.452 6.489 -3.324 1.00 86.50 136 HIS A CA 1
ATOM 1081 C C . HIS A 1 136 ? 3.762 7.653 -2.602 1.00 86.50 136 HIS A C 1
ATOM 1083 O O . HIS A 1 136 ? 3.783 7.728 -1.374 1.00 86.50 136 HIS A O 1
ATOM 1089 N N . GLN A 1 137 ? 3.094 8.544 -3.342 1.00 86.00 137 GLN A N 1
ATOM 1090 C CA . GLN A 1 137 ? 2.415 9.705 -2.759 1.00 86.00 137 GLN A CA 1
ATOM 1091 C C . GLN A 1 137 ? 1.297 9.328 -1.786 1.00 86.00 137 GLN A C 1
ATOM 1093 O O . GLN A 1 137 ? 0.985 10.112 -0.891 1.00 86.00 137 GLN A O 1
ATOM 1098 N N . LYS A 1 138 ? 0.708 8.140 -1.946 1.00 87.94 138 LYS A N 1
ATOM 1099 C CA . LYS A 1 138 ? -0.342 7.641 -1.060 1.00 87.94 138 LYS A CA 1
ATOM 1100 C C . LYS A 1 138 ? 0.239 7.020 0.204 1.00 87.94 138 LYS A C 1
ATOM 1102 O O . LYS A 1 138 ? -0.315 7.223 1.274 1.00 87.94 138 LYS A O 1
ATOM 1107 N N . VAL A 1 139 ? 1.361 6.304 0.102 1.00 88.06 139 VAL A N 1
ATOM 1108 C CA . VAL A 1 139 ? 1.954 5.551 1.227 1.00 88.06 139 VAL A CA 1
ATOM 1109 C C . VAL A 1 139 ? 3.000 6.324 2.038 1.00 88.06 139 VAL A C 1
ATOM 1111 O O . VAL A 1 139 ? 3.465 5.816 3.066 1.00 88.06 139 VAL A O 1
ATOM 1114 N N . LYS A 1 140 ? 3.386 7.529 1.596 1.00 83.25 140 LYS A N 1
ATOM 1115 C CA . LYS A 1 140 ? 4.433 8.336 2.236 1.00 83.25 140 LYS A CA 1
ATOM 1116 C C . LYS A 1 140 ? 4.032 8.873 3.612 1.00 83.25 140 LYS A C 1
ATOM 1118 O O . LYS A 1 140 ? 2.865 9.111 3.911 1.00 83.25 140 LYS A O 1
ATOM 1123 N N . SER A 1 141 ? 5.045 9.116 4.440 1.00 78.88 141 SER A N 1
ATOM 1124 C CA . SER A 1 141 ? 4.880 9.840 5.704 1.00 78.88 141 SER A CA 1
ATOM 1125 C C . SER A 1 141 ? 4.852 11.353 5.461 1.00 78.88 141 SER A C 1
ATOM 1127 O O . SER A 1 141 ? 5.401 11.832 4.471 1.00 78.88 141 SER A O 1
ATOM 1129 N N . LYS A 1 142 ? 4.280 12.130 6.391 1.00 75.94 142 LYS A N 1
ATOM 1130 C CA . LYS A 1 142 ? 4.274 13.606 6.326 1.00 75.94 142 LYS A CA 1
ATOM 1131 C C . LYS A 1 142 ? 5.681 14.219 6.244 1.00 75.94 142 LYS A C 1
ATOM 1133 O O . LYS A 1 142 ? 5.835 15.287 5.668 1.00 75.94 142 LYS A O 1
ATOM 1138 N N . ASN A 1 143 ? 6.694 13.528 6.771 1.00 77.19 143 ASN A N 1
ATOM 1139 C CA . ASN A 1 143 ? 8.087 13.997 6.778 1.00 77.19 143 ASN A CA 1
ATOM 1140 C C . ASN A 1 143 ? 8.896 13.559 5.546 1.00 77.19 143 ASN A C 1
ATOM 1142 O O . ASN A 1 143 ? 10.099 13.798 5.484 1.00 77.19 143 ASN A O 1
ATOM 1146 N N . ASP A 1 144 ? 8.264 12.892 4.585 1.00 77.81 144 ASP A N 1
ATOM 1147 C CA . ASP A 1 144 ? 8.939 12.370 3.405 1.00 77.81 144 ASP A CA 1
ATOM 1148 C C . ASP A 1 144 ? 9.069 13.457 2.320 1.00 77.81 144 ASP A C 1
ATOM 1150 O O . ASP A 1 144 ? 8.074 13.873 1.716 1.00 77.81 144 ASP A O 1
ATOM 1154 N N . LYS A 1 145 ? 10.300 13.943 2.104 1.00 79.75 145 LYS A N 1
ATOM 1155 C CA . LYS A 1 145 ? 10.640 15.039 1.172 1.00 79.75 145 LYS A CA 1
ATOM 1156 C C . LYS A 1 145 ? 11.180 14.548 -0.180 1.00 79.75 145 LYS A C 1
ATOM 1158 O O . LYS A 1 145 ? 11.866 15.290 -0.877 1.00 79.75 145 LYS A O 1
ATOM 1163 N N . PHE A 1 146 ? 10.905 13.302 -0.550 1.00 78.81 146 PHE A N 1
ATOM 1164 C CA . PHE A 1 146 ? 11.479 12.687 -1.744 1.00 78.81 146 PHE A CA 1
ATOM 1165 C C . PHE A 1 146 ? 11.096 13.419 -3.061 1.00 78.81 146 PHE A C 1
ATOM 1167 O O . PHE A 1 146 ? 9.904 13.673 -3.283 1.00 78.81 146 PHE A O 1
ATOM 1174 N N . PRO A 1 147 ? 12.056 13.742 -3.958 1.00 85.06 147 PRO A N 1
ATOM 1175 C CA . PRO A 1 147 ? 11.818 14.520 -5.182 1.00 85.06 147 PRO A CA 1
ATOM 1176 C C . PRO A 1 147 ? 11.215 13.669 -6.318 1.00 85.06 147 PRO A C 1
ATOM 1178 O O . PRO A 1 147 ? 11.868 13.346 -7.307 1.00 85.06 147 PRO A O 1
ATOM 1181 N N . TYR A 1 148 ? 9.935 13.321 -6.181 1.00 82.81 148 TYR A N 1
ATOM 1182 C CA . TYR A 1 148 ? 9.204 12.386 -7.053 1.00 82.81 148 TYR A CA 1
ATOM 1183 C C . TYR A 1 148 ? 9.214 12.738 -8.548 1.00 82.81 148 TYR A C 1
ATOM 1185 O O . TYR A 1 148 ? 9.280 11.841 -9.386 1.00 82.81 148 TYR A O 1
ATOM 1193 N N . LEU A 1 149 ? 9.132 14.023 -8.902 1.00 86.94 149 LEU A N 1
ATOM 1194 C CA . LEU A 1 149 ? 9.099 14.437 -10.305 1.00 86.94 149 LEU A CA 1
ATOM 1195 C C . LEU A 1 149 ? 10.434 14.130 -10.992 1.00 86.94 149 LEU A C 1
ATOM 1197 O O . LEU A 1 149 ? 10.448 13.549 -12.073 1.00 86.94 149 LEU A O 1
ATOM 1201 N N . LEU A 1 150 ? 11.549 14.451 -10.328 1.00 89.31 150 LEU A N 1
ATOM 1202 C CA . LEU A 1 150 ? 12.888 14.211 -10.857 1.00 89.31 150 LEU A CA 1
ATOM 1203 C C . LEU A 1 150 ? 13.153 12.715 -11.041 1.00 89.31 150 LEU A C 1
ATOM 1205 O O . LEU A 1 150 ? 13.660 12.306 -12.081 1.00 89.31 150 LEU A O 1
ATOM 1209 N N . THR A 1 151 ? 12.775 11.887 -10.065 1.00 87.25 151 THR A N 1
ATOM 1210 C CA . THR A 1 151 ? 12.976 10.435 -10.172 1.00 87.25 151 THR A CA 1
ATOM 1211 C C . THR A 1 151 ? 12.083 9.799 -11.228 1.00 87.25 151 THR A C 1
ATOM 1213 O O . THR A 1 151 ? 12.519 8.882 -11.916 1.00 87.25 151 THR A O 1
ATOM 1216 N N . THR A 1 152 ? 10.861 10.303 -11.407 1.00 90.44 152 THR A N 1
ATOM 1217 C CA . THR A 1 152 ? 9.961 9.855 -12.478 1.00 90.44 152 THR A CA 1
ATOM 1218 C C . THR A 1 152 ? 10.544 10.186 -13.848 1.00 90.44 152 THR A C 1
ATOM 1220 O O . THR A 1 152 ? 10.653 9.297 -14.688 1.00 90.44 152 THR A O 1
ATOM 1223 N N . ILE A 1 153 ? 10.995 11.431 -14.048 1.00 94.06 153 ILE A N 1
ATOM 1224 C CA . ILE A 1 153 ? 11.660 11.862 -15.286 1.00 94.06 153 ILE A CA 1
ATOM 1225 C C . ILE A 1 153 ? 12.911 11.019 -15.547 1.00 94.06 153 ILE A C 1
ATOM 1227 O O . ILE A 1 153 ? 13.113 10.574 -16.671 1.00 94.06 153 ILE A O 1
ATOM 1231 N N . ALA A 1 154 ? 13.720 10.744 -14.522 1.00 94.31 154 ALA A N 1
ATOM 1232 C CA . ALA A 1 154 ? 14.920 9.925 -14.664 1.00 94.31 154 ALA A CA 1
ATOM 1233 C C . ALA A 1 154 ? 14.599 8.479 -15.079 1.00 94.31 154 ALA A C 1
ATOM 1235 O O . ALA A 1 154 ? 15.222 7.962 -16.002 1.00 94.31 154 ALA A O 1
ATOM 1236 N N . ILE A 1 155 ? 13.607 7.834 -14.449 1.00 95.38 155 ILE A N 1
ATOM 1237 C CA . ILE A 1 155 ? 13.199 6.463 -14.799 1.00 95.38 155 ILE A CA 1
ATOM 1238 C C . ILE A 1 155 ? 12.668 6.410 -16.234 1.00 95.38 155 ILE A C 1
ATOM 1240 O O . ILE A 1 155 ? 13.113 5.566 -17.010 1.00 95.38 155 ILE A O 1
ATOM 1244 N N . TYR A 1 156 ? 11.777 7.330 -16.619 1.00 95.50 156 TYR A N 1
ATOM 1245 C CA . TYR A 1 156 ? 11.302 7.401 -18.003 1.00 95.50 156 TYR A CA 1
ATOM 1246 C C . TYR A 1 156 ? 12.417 7.730 -18.989 1.00 95.50 156 TYR A C 1
ATOM 1248 O O . TYR A 1 156 ? 12.434 7.169 -20.078 1.00 95.50 156 TYR A O 1
ATOM 1256 N N . GLY A 1 157 ? 13.360 8.595 -18.618 1.00 97.12 157 GLY A N 1
ATOM 1257 C CA . GLY A 1 157 ? 14.525 8.915 -19.435 1.00 97.12 157 GLY A CA 1
ATOM 1258 C C . GLY A 1 157 ? 15.392 7.685 -19.690 1.00 97.12 157 GLY A C 1
ATOM 1259 O O . GLY A 1 157 ? 15.780 7.439 -20.827 1.00 97.12 157 GLY A O 1
ATOM 1260 N N . LEU A 1 158 ? 15.640 6.862 -18.669 1.00 97.88 158 LEU A N 1
ATOM 1261 C CA . LEU A 1 158 ? 16.390 5.609 -18.795 1.00 97.88 158 LEU A CA 1
ATOM 1262 C C . LEU A 1 158 ? 15.663 4.579 -19.666 1.00 97.88 158 LEU A C 1
ATOM 1264 O O . LEU A 1 158 ? 16.249 4.041 -20.602 1.00 97.88 158 LEU A O 1
ATOM 1268 N N . VAL A 1 159 ? 14.376 4.338 -19.405 1.00 97.38 159 VAL A N 1
ATOM 1269 C CA . VAL A 1 159 ? 13.579 3.383 -20.191 1.00 97.38 159 VAL A CA 1
ATOM 1270 C C . VAL A 1 159 ? 13.433 3.859 -21.636 1.00 97.38 159 VAL A C 1
ATOM 1272 O O . VAL A 1 159 ? 13.698 3.103 -22.567 1.00 97.38 159 VAL A O 1
ATOM 1275 N N . GLY A 1 160 ? 13.062 5.124 -21.830 1.00 97.38 160 GLY A N 1
ATOM 1276 C CA . GLY A 1 160 ? 12.866 5.728 -23.143 1.00 97.38 160 GLY A CA 1
ATOM 1277 C C . GLY A 1 160 ? 14.154 5.804 -23.960 1.00 97.38 160 GLY A C 1
ATOM 1278 O O . GLY A 1 160 ? 14.137 5.460 -25.138 1.00 97.38 160 GLY A O 1
ATOM 1279 N N . SER A 1 161 ? 15.282 6.181 -23.346 1.00 97.88 161 SER A N 1
ATOM 1280 C CA . SER A 1 161 ? 16.588 6.146 -24.022 1.00 97.88 161 SER A CA 1
ATOM 1281 C C . SER A 1 161 ? 17.005 4.725 -24.382 1.00 97.88 161 SER A C 1
ATOM 1283 O O . SER A 1 161 ? 17.501 4.519 -25.484 1.00 97.88 161 SER A O 1
ATOM 1285 N N . GLY A 1 162 ? 16.741 3.740 -23.517 1.00 98.19 162 GLY A N 1
ATOM 1286 C CA . GLY A 1 162 ? 16.941 2.329 -23.831 1.00 98.19 162 GLY A CA 1
ATOM 1287 C C . GLY A 1 162 ? 16.164 1.902 -25.077 1.00 98.19 162 GLY A C 1
ATOM 1288 O O . GLY A 1 162 ? 16.750 1.390 -26.024 1.00 98.19 162 GLY A O 1
ATOM 1289 N N . VAL A 1 163 ? 14.862 2.195 -25.126 1.00 98.12 163 VAL A N 1
ATOM 1290 C CA . VAL A 1 163 ? 14.017 1.900 -26.297 1.00 98.12 163 VAL A CA 1
ATOM 1291 C C . VAL A 1 163 ? 14.519 2.623 -27.550 1.00 98.12 163 VAL A C 1
ATOM 1293 O O . VAL A 1 163 ? 14.646 2.005 -28.603 1.00 98.12 163 VAL A O 1
ATOM 1296 N N . GLY A 1 164 ? 14.841 3.915 -27.452 1.00 98.25 164 GLY A N 1
ATOM 1297 C CA . GLY A 1 164 ? 15.342 4.695 -28.586 1.00 98.25 164 GLY A CA 1
ATOM 1298 C C . GLY A 1 164 ? 16.680 4.180 -29.124 1.00 98.25 164 GLY A C 1
ATOM 1299 O O . GLY A 1 164 ? 16.867 4.097 -30.337 1.00 98.25 164 GLY A O 1
ATOM 1300 N N . LEU A 1 165 ? 17.598 3.786 -28.238 1.00 98.00 165 LEU A N 1
ATOM 1301 C CA . LEU A 1 165 ? 18.876 3.186 -28.620 1.00 98.00 165 LEU A CA 1
ATOM 1302 C C . LEU A 1 165 ? 18.704 1.808 -29.253 1.00 98.00 165 LEU A C 1
ATOM 1304 O O . LEU A 1 165 ? 19.441 1.496 -30.178 1.00 98.00 165 LEU A O 1
ATOM 1308 N N . GLU A 1 166 ? 17.739 1.011 -28.798 1.00 97.75 166 GLU A N 1
ATOM 1309 C CA . GLU A 1 166 ? 17.428 -0.288 -29.399 1.00 97.75 166 GLU A CA 1
ATOM 1310 C C . GLU A 1 166 ? 16.872 -0.124 -30.818 1.00 97.75 166 GLU A C 1
ATOM 1312 O O . GLU A 1 166 ? 17.309 -0.814 -31.737 1.00 97.75 166 GLU A O 1
ATOM 1317 N N . LEU A 1 167 ? 15.964 0.835 -31.034 1.00 97.88 167 LEU A N 1
ATOM 1318 C CA . LEU A 1 167 ? 15.496 1.175 -32.382 1.00 97.88 167 LEU A CA 1
ATOM 1319 C C . LEU A 1 167 ? 16.666 1.618 -33.267 1.00 97.88 167 LEU A C 1
ATOM 1321 O O . LEU A 1 167 ? 16.827 1.118 -34.377 1.00 97.88 167 LEU A O 1
ATOM 1325 N N . ARG A 1 168 ? 17.552 2.473 -32.741 1.00 97.50 168 ARG A N 1
ATOM 1326 C CA . ARG A 1 168 ? 18.737 2.912 -33.481 1.00 97.50 168 ARG A CA 1
ATOM 1327 C C . ARG A 1 168 ? 19.719 1.773 -33.757 1.00 97.50 168 ARG A C 1
ATOM 1329 O O . ARG A 1 168 ? 20.351 1.768 -34.808 1.00 97.50 168 ARG A O 1
ATOM 1336 N N . ALA A 1 169 ? 19.870 0.832 -32.829 1.00 97.94 169 ALA A N 1
ATOM 1337 C CA . ALA A 1 169 ? 20.716 -0.341 -33.000 1.00 97.94 169 ALA A CA 1
ATOM 1338 C C . ALA A 1 169 ? 20.210 -1.220 -34.147 1.00 97.94 169 ALA A C 1
ATOM 1340 O O . ALA A 1 169 ? 21.022 -1.684 -34.943 1.00 97.94 169 ALA A O 1
ATOM 1341 N N . ARG A 1 170 ? 18.887 -1.377 -34.279 1.00 97.75 170 ARG A N 1
ATOM 1342 C CA . ARG A 1 170 ? 18.258 -2.094 -35.398 1.00 97.75 170 ARG A CA 1
ATOM 1343 C C . ARG A 1 170 ? 18.525 -1.413 -36.733 1.00 97.75 170 ARG A C 1
ATOM 1345 O O . ARG A 1 170 ? 18.959 -2.094 -37.652 1.00 97.75 170 ARG A O 1
ATOM 1352 N N . ASP A 1 171 ? 18.366 -0.092 -36.819 1.00 97.69 171 ASP A N 1
ATOM 1353 C CA . ASP A 1 171 ? 18.685 0.650 -38.049 1.00 97.69 171 ASP A CA 1
ATOM 1354 C C . ASP A 1 171 ? 20.163 0.471 -38.440 1.00 97.69 171 ASP A C 1
ATOM 1356 O O . ASP A 1 171 ? 20.495 0.140 -39.576 1.00 97.69 171 ASP A O 1
ATOM 1360 N N . LEU A 1 172 ? 21.073 0.623 -37.471 1.00 96.69 172 LEU A N 1
ATOM 1361 C CA . LEU A 1 172 ? 22.509 0.427 -37.693 1.00 96.69 172 LEU A CA 1
ATOM 1362 C C . LEU A 1 172 ? 22.847 -1.010 -38.101 1.00 96.69 172 LEU A C 1
ATOM 1364 O O . LEU A 1 172 ? 23.790 -1.232 -38.857 1.00 96.69 172 LEU A O 1
ATOM 1368 N N . TYR A 1 173 ? 22.092 -1.985 -37.600 1.00 97.00 173 TYR A N 1
ATOM 1369 C CA . TYR A 1 173 ? 22.251 -3.377 -37.988 1.00 97.00 173 TYR A CA 1
ATOM 1370 C C . TYR A 1 173 ? 21.774 -3.618 -39.424 1.00 97.00 173 TYR A C 1
ATOM 1372 O O . TYR A 1 173 ? 22.454 -4.309 -40.176 1.00 97.00 173 TYR A O 1
ATOM 1380 N N . THR A 1 174 ? 20.675 -2.987 -39.852 1.00 96.62 174 THR A N 1
ATOM 1381 C CA . THR A 1 174 ? 20.243 -3.053 -41.258 1.00 96.62 174 THR A CA 1
ATOM 1382 C C . THR A 1 174 ? 21.261 -2.418 -42.209 1.00 96.62 174 THR A C 1
ATOM 1384 O O . THR A 1 174 ? 21.519 -2.969 -43.279 1.00 96.62 174 THR A O 1
ATOM 1387 N N . ASP A 1 175 ? 21.917 -1.326 -41.798 1.00 93.44 175 ASP A N 1
ATOM 1388 C CA . ASP A 1 175 ? 23.023 -0.724 -42.556 1.00 93.44 175 ASP A CA 1
ATOM 1389 C C . ASP A 1 175 ? 24.216 -1.695 -42.662 1.00 93.44 175 ASP A C 1
ATOM 1391 O O . ASP A 1 175 ? 24.799 -1.862 -43.736 1.00 93.44 175 ASP A O 1
ATOM 1395 N N . TYR A 1 176 ? 24.560 -2.380 -41.564 1.00 95.50 176 TYR A N 1
ATOM 1396 C CA . TYR A 1 176 ? 25.574 -3.440 -41.545 1.00 95.50 176 TYR A CA 1
ATOM 1397 C C . TYR A 1 176 ? 25.221 -4.594 -42.499 1.00 95.50 176 TYR A C 1
ATOM 1399 O O . TYR A 1 176 ? 26.077 -5.038 -43.265 1.00 95.50 176 TYR A O 1
ATOM 1407 N N . GLU A 1 177 ? 23.968 -5.058 -42.507 1.00 95.81 177 GLU A N 1
ATOM 1408 C CA . GLU A 1 177 ? 23.500 -6.121 -43.406 1.00 95.81 177 GLU A CA 1
ATOM 1409 C C . GLU A 1 177 ? 23.517 -5.715 -44.885 1.00 95.81 177 GLU A C 1
ATOM 1411 O O . GLU A 1 177 ? 23.701 -6.561 -45.762 1.00 95.81 177 GLU A O 1
ATOM 1416 N N . ALA A 1 178 ? 23.294 -4.436 -45.186 1.00 94.56 178 ALA A N 1
ATOM 1417 C CA . ALA A 1 178 ? 23.410 -3.916 -46.542 1.00 94.56 178 ALA A CA 1
ATOM 1418 C C . ALA A 1 178 ? 24.883 -3.831 -46.976 1.00 94.56 178 ALA A C 1
ATOM 1420 O O . ALA A 1 178 ? 25.225 -4.236 -48.089 1.00 94.56 178 ALA A O 1
ATOM 1421 N N . LEU A 1 179 ? 25.764 -3.359 -46.086 1.00 93.00 179 LEU A N 1
ATOM 1422 C CA . LEU A 1 179 ? 27.208 -3.282 -46.322 1.00 93.00 179 LEU A CA 1
ATOM 1423 C C . LEU A 1 179 ? 27.837 -4.662 -46.523 1.00 93.00 179 LEU A C 1
ATOM 1425 O O . LEU A 1 179 ? 28.647 -4.820 -47.433 1.00 93.00 179 LEU A O 1
ATOM 1429 N N . SER A 1 180 ? 27.431 -5.665 -45.739 1.00 91.88 180 SER A N 1
ATOM 1430 C CA . SER A 1 180 ? 27.953 -7.036 -45.842 1.00 91.88 180 SER A CA 1
ATOM 1431 C C . SER A 1 180 ? 27.661 -7.705 -47.190 1.00 91.88 180 SER A C 1
ATOM 1433 O O . SER A 1 180 ? 28.358 -8.638 -47.579 1.00 91.88 180 SER A O 1
ATOM 1435 N N . LYS A 1 181 ? 26.659 -7.209 -47.927 1.00 94.38 181 LYS A N 1
ATOM 1436 C CA . LYS A 1 181 ? 26.281 -7.677 -49.270 1.00 94.38 181 LYS A CA 1
ATOM 1437 C C . LYS A 1 181 ? 26.950 -6.886 -50.401 1.00 94.38 181 LYS A C 1
ATOM 1439 O O . LYS A 1 181 ? 26.775 -7.234 -51.567 1.00 94.38 181 LYS A O 1
ATOM 1444 N N . SER A 1 182 ? 27.683 -5.816 -50.093 1.00 91.19 182 SER A N 1
ATOM 1445 C CA . SER A 1 182 ? 28.340 -4.968 -51.090 1.00 91.19 182 SER A CA 1
ATOM 1446 C C . SER A 1 182 ? 29.672 -5.563 -51.548 1.00 91.19 182 SER A C 1
ATOM 1448 O O . SER A 1 182 ? 30.518 -5.910 -50.729 1.00 91.19 182 SER A O 1
ATOM 1450 N N . ALA A 1 183 ? 29.904 -5.597 -52.863 1.00 85.00 183 ALA A N 1
ATOM 1451 C CA . ALA A 1 183 ? 31.149 -6.101 -53.453 1.00 85.00 183 ALA A CA 1
ATOM 1452 C C . ALA A 1 183 ? 32.393 -5.238 -53.139 1.00 85.00 183 ALA A C 1
ATOM 1454 O O . ALA A 1 183 ? 33.513 -5.707 -53.306 1.00 85.00 183 ALA A O 1
ATOM 1455 N N . ASN A 1 184 ? 32.202 -3.994 -52.679 1.00 84.31 184 ASN A N 1
ATOM 1456 C CA . ASN A 1 184 ? 33.270 -3.014 -52.440 1.00 84.31 184 ASN A CA 1
ATOM 1457 C C . ASN A 1 184 ? 33.444 -2.650 -50.948 1.00 84.31 184 ASN A C 1
ATOM 1459 O O . ASN A 1 184 ? 33.955 -1.574 -50.636 1.00 84.31 184 ASN A O 1
ATOM 1463 N N . CYS A 1 185 ? 32.981 -3.491 -50.018 1.00 88.25 185 CYS A N 1
ATOM 1464 C CA . CYS A 1 185 ? 33.137 -3.246 -48.581 1.00 88.25 185 CYS A CA 1
ATOM 1465 C C . CYS A 1 185 ? 34.510 -3.723 -48.080 1.00 88.25 185 CYS A C 1
ATOM 1467 O O . CYS A 1 185 ? 34.953 -4.816 -48.424 1.00 88.25 185 CYS A O 1
ATOM 1469 N N . THR A 1 186 ? 35.175 -2.919 -47.249 1.00 93.75 186 THR A N 1
ATOM 1470 C CA . THR A 1 186 ? 36.396 -3.345 -46.544 1.00 93.75 186 THR A CA 1
ATOM 1471 C C . THR A 1 186 ? 36.059 -3.975 -45.191 1.00 93.75 186 THR A C 1
ATOM 1473 O O . THR A 1 186 ? 35.112 -3.555 -44.524 1.00 93.75 186 THR A O 1
ATOM 1476 N N . ASP A 1 187 ? 36.880 -4.921 -44.726 1.00 92.88 187 ASP A N 1
ATOM 1477 C CA . ASP A 1 187 ? 36.709 -5.565 -43.410 1.00 92.88 187 ASP A CA 1
ATOM 1478 C C . ASP A 1 187 ? 36.636 -4.554 -42.257 1.00 92.88 187 ASP A C 1
ATOM 1480 O O . ASP A 1 187 ? 35.874 -4.727 -41.304 1.00 92.88 187 ASP A O 1
ATOM 1484 N N . ALA A 1 188 ? 37.399 -3.462 -42.357 1.00 93.31 188 ALA A N 1
ATOM 1485 C CA . ALA A 1 188 ? 37.386 -2.384 -41.376 1.00 93.31 188 ALA A CA 1
ATOM 1486 C C . ALA A 1 188 ? 36.023 -1.673 -41.322 1.00 93.31 188 ALA A C 1
ATOM 1488 O O . ALA A 1 188 ? 35.487 -1.466 -40.233 1.00 93.31 188 ALA A O 1
ATOM 1489 N N . GLN A 1 189 ? 35.436 -1.356 -42.481 1.00 93.31 189 GLN A N 1
ATOM 1490 C CA . GLN A 1 189 ? 34.106 -0.740 -42.567 1.00 93.31 189 GLN A CA 1
ATOM 1491 C C . GLN A 1 189 ? 33.016 -1.676 -42.044 1.00 93.31 189 GLN A C 1
ATOM 1493 O O . GLN A 1 189 ? 32.121 -1.245 -41.315 1.00 93.31 189 GLN A O 1
ATOM 1498 N N . LEU A 1 190 ? 33.108 -2.964 -42.380 1.00 94.25 190 LEU A N 1
ATOM 1499 C CA . LEU A 1 190 ? 32.157 -3.967 -41.920 1.00 94.25 190 LEU A CA 1
ATOM 1500 C C . LEU A 1 190 ? 32.203 -4.125 -40.394 1.00 94.25 190 LEU A C 1
ATOM 1502 O O . LEU A 1 190 ? 31.158 -4.149 -39.736 1.00 94.25 190 LEU A O 1
ATOM 1506 N N . LYS A 1 191 ? 33.412 -4.176 -39.820 1.00 95.81 191 LYS A N 1
ATOM 1507 C CA . LYS A 1 191 ? 33.615 -4.252 -38.371 1.00 95.81 191 LYS A CA 1
ATOM 1508 C C . LYS A 1 191 ? 33.094 -3.005 -37.658 1.00 95.81 191 LYS A C 1
ATOM 1510 O O . LYS A 1 191 ? 32.435 -3.136 -36.632 1.00 95.81 191 LYS A O 1
ATOM 1515 N N . GLU A 1 192 ? 33.357 -1.813 -38.187 1.00 96.12 192 GLU A N 1
ATOM 1516 C CA . GLU A 1 192 ? 32.880 -0.562 -37.591 1.00 96.12 192 GLU A CA 1
ATOM 1517 C C . GLU A 1 192 ? 31.346 -0.504 -37.546 1.00 96.12 192 GLU A C 1
ATOM 1519 O O . GLU A 1 192 ? 30.769 -0.172 -36.507 1.00 96.12 192 GLU A O 1
ATOM 1524 N N . ALA A 1 193 ? 30.677 -0.872 -38.645 1.00 94.56 193 ALA A N 1
ATOM 1525 C CA . ALA A 1 193 ? 29.218 -0.914 -38.710 1.00 94.56 193 ALA A CA 1
ATOM 1526 C C . ALA A 1 193 ? 28.635 -1.894 -37.676 1.00 94.56 193 ALA A C 1
ATOM 1528 O O . ALA A 1 193 ? 27.720 -1.539 -36.922 1.00 94.56 193 ALA A O 1
ATOM 1529 N N . TYR A 1 194 ? 29.226 -3.089 -37.571 1.00 96.50 194 TYR A N 1
ATOM 1530 C CA . TYR A 1 194 ? 28.851 -4.074 -36.562 1.00 96.50 194 TYR A CA 1
ATOM 1531 C C . TYR A 1 194 ? 29.067 -3.547 -35.137 1.00 96.50 194 TYR A C 1
ATOM 1533 O O . TYR A 1 194 ? 28.123 -3.516 -34.347 1.00 96.50 194 TYR A O 1
ATOM 1541 N N . ASP A 1 195 ? 30.270 -3.067 -34.813 1.00 97.56 195 ASP A N 1
ATOM 1542 C CA . ASP A 1 195 ? 30.623 -2.564 -33.481 1.00 97.56 195 ASP A CA 1
ATOM 1543 C C . ASP A 1 195 ? 29.692 -1.425 -33.046 1.00 97.56 195 ASP A C 1
ATOM 1545 O O . ASP A 1 195 ? 29.282 -1.354 -31.885 1.00 97.56 195 ASP A O 1
ATOM 1549 N N . LYS A 1 196 ? 29.323 -0.540 -33.978 1.00 96.69 196 LYS A N 1
ATOM 1550 C CA . LYS A 1 196 ? 28.414 0.580 -33.724 1.00 96.69 196 LYS A CA 1
ATOM 1551 C C . LYS A 1 196 ? 27.004 0.101 -33.384 1.00 96.69 196 LYS A C 1
ATOM 1553 O O . LYS A 1 196 ? 26.432 0.587 -32.404 1.00 96.69 196 LYS A O 1
ATOM 1558 N N . SER A 1 197 ? 26.464 -0.852 -34.148 1.00 96.81 197 SER A N 1
ATOM 1559 C CA . SER A 1 197 ? 25.155 -1.461 -33.863 1.00 96.81 197 SER A CA 1
ATOM 1560 C C . SER A 1 197 ? 25.165 -2.195 -32.516 1.00 96.81 197 SER A C 1
ATOM 1562 O O . SER A 1 197 ? 24.315 -1.942 -31.660 1.00 96.81 197 SER A O 1
ATOM 1564 N N . ASN A 1 198 ? 26.204 -2.994 -32.262 1.00 97.88 198 ASN A N 1
ATOM 1565 C CA . ASN A 1 198 ? 26.342 -3.784 -31.046 1.00 97.88 198 ASN A CA 1
ATOM 1566 C C . ASN A 1 198 ? 26.523 -2.898 -29.802 1.00 97.88 198 ASN A C 1
ATOM 1568 O O . ASN A 1 198 ? 25.932 -3.141 -28.751 1.00 97.88 198 ASN A O 1
ATOM 1572 N N . LYS A 1 199 ? 27.282 -1.802 -29.914 1.00 98.06 199 LYS A N 1
ATOM 1573 C CA . LYS A 1 199 ? 27.431 -0.818 -28.834 1.00 98.06 199 LYS A CA 1
ATOM 1574 C C . LYS A 1 199 ? 26.107 -0.129 -28.507 1.00 98.06 199 LYS A C 1
ATOM 1576 O O . LYS A 1 199 ? 25.795 0.034 -27.325 1.00 98.06 199 LYS A O 1
ATOM 1581 N N . ALA A 1 200 ? 25.337 0.278 -29.519 1.00 97.19 200 ALA A N 1
ATOM 1582 C CA . ALA A 1 200 ? 24.020 0.881 -29.313 1.00 97.19 200 ALA A CA 1
ATOM 1583 C C . ALA A 1 200 ? 23.072 -0.100 -28.603 1.00 97.19 200 ALA A C 1
ATOM 1585 O O . ALA A 1 200 ? 22.464 0.271 -27.602 1.00 97.19 200 ALA A O 1
ATOM 1586 N N . HIS A 1 201 ? 23.051 -1.361 -29.037 1.00 97.88 201 HIS A N 1
ATOM 1587 C CA . HIS A 1 201 ? 22.264 -2.440 -28.438 1.00 97.88 201 HIS A CA 1
ATOM 1588 C C . HIS A 1 201 ? 22.632 -2.718 -26.970 1.00 97.88 201 HIS A C 1
ATOM 1590 O O . HIS A 1 201 ? 21.773 -2.754 -26.089 1.00 97.88 201 HIS A O 1
ATOM 1596 N N . HIS A 1 202 ? 23.923 -2.839 -26.651 1.00 98.19 202 HIS A N 1
ATOM 1597 C CA . HIS A 1 202 ? 24.354 -3.027 -25.263 1.00 98.19 202 HIS A CA 1
ATOM 1598 C C . HIS A 1 202 ? 24.032 -1.815 -24.382 1.00 98.19 202 HIS A C 1
ATOM 1600 O O . HIS A 1 202 ? 23.612 -1.972 -23.234 1.00 98.19 202 HIS A O 1
ATOM 1606 N N . THR A 1 203 ? 24.184 -0.601 -24.919 1.00 97.62 203 THR A N 1
ATOM 1607 C CA . THR A 1 203 ? 23.822 0.628 -24.197 1.00 97.62 203 THR A CA 1
ATOM 1608 C C . THR A 1 203 ? 22.309 0.697 -23.968 1.00 97.62 203 THR A C 1
ATOM 1610 O O . THR A 1 203 ? 21.872 1.114 -22.894 1.00 97.62 203 THR A O 1
ATOM 1613 N N . ALA A 1 204 ? 21.511 0.227 -24.931 1.00 98.00 204 ALA A N 1
ATOM 1614 C CA . ALA A 1 204 ? 20.063 0.130 -24.816 1.00 98.00 204 ALA A CA 1
ATOM 1615 C C . ALA A 1 204 ? 19.645 -0.758 -23.639 1.00 98.00 204 ALA A C 1
ATOM 1617 O O . ALA A 1 204 ? 18.863 -0.323 -22.792 1.00 98.00 204 ALA A O 1
ATOM 1618 N N . TYR A 1 205 ? 20.217 -1.961 -23.526 1.00 97.75 205 TYR A N 1
ATOM 1619 C CA . TYR A 1 205 ? 19.953 -2.855 -22.396 1.00 97.75 205 TYR A CA 1
ATOM 1620 C C . TYR A 1 205 ? 20.424 -2.290 -21.064 1.00 97.75 205 TYR A C 1
ATOM 1622 O O . TYR A 1 205 ? 19.725 -2.436 -20.062 1.00 97.75 205 TYR A O 1
ATOM 1630 N N . LEU A 1 206 ? 21.582 -1.631 -21.039 1.00 97.94 206 LEU A N 1
ATOM 1631 C CA . LEU A 1 206 ? 22.093 -1.021 -19.819 1.00 97.94 206 LEU A CA 1
ATOM 1632 C C . LEU A 1 206 ? 21.126 0.049 -19.298 1.00 97.94 206 LEU A C 1
ATOM 1634 O O . LEU A 1 206 ? 20.712 -0.011 -18.141 1.00 97.94 206 LEU A O 1
ATOM 1638 N N . LEU A 1 207 ? 20.738 1.008 -20.141 1.00 97.62 207 LEU A N 1
ATOM 1639 C CA . LEU A 1 207 ? 19.861 2.108 -19.732 1.00 97.62 207 LEU A CA 1
ATOM 1640 C C . LEU A 1 207 ? 18.424 1.629 -19.513 1.00 97.62 207 LEU A C 1
ATOM 1642 O O . LEU A 1 207 ? 17.863 1.842 -18.437 1.00 97.62 207 LEU A O 1
ATOM 1646 N N . GLY A 1 208 ? 17.857 0.926 -20.493 1.00 98.00 208 GLY A N 1
ATOM 1647 C CA . GLY A 1 208 ? 16.486 0.429 -20.444 1.00 98.00 208 GLY A CA 1
ATOM 1648 C C . GLY A 1 208 ? 16.275 -0.587 -19.326 1.00 98.00 208 GLY A C 1
ATOM 1649 O O . GLY A 1 208 ? 15.320 -0.469 -18.558 1.00 98.00 208 GLY A O 1
ATOM 1650 N N . GLY A 1 209 ? 17.203 -1.534 -19.173 1.00 96.94 209 GLY A N 1
ATOM 1651 C CA . GLY A 1 209 ? 17.185 -2.530 -18.103 1.00 96.94 209 GLY A CA 1
ATOM 1652 C C . GLY A 1 209 ? 17.329 -1.899 -16.719 1.00 96.94 209 GLY A C 1
ATOM 1653 O O . GLY A 1 209 ? 16.551 -2.218 -15.821 1.00 96.94 209 GLY A O 1
ATOM 1654 N N . THR A 1 210 ? 18.246 -0.939 -16.547 1.00 97.25 210 THR A N 1
ATOM 1655 C CA . THR A 1 210 ? 18.375 -0.196 -15.278 1.00 97.25 210 THR A CA 1
ATOM 1656 C C . THR A 1 210 ? 17.096 0.576 -14.958 1.00 97.25 210 THR A C 1
ATOM 1658 O O . THR A 1 210 ? 16.595 0.506 -13.835 1.00 97.25 210 THR A O 1
ATOM 1661 N N . GLY A 1 211 ? 16.522 1.273 -15.943 1.00 96.62 211 GLY A N 1
ATOM 1662 C CA . GLY A 1 211 ? 15.249 1.977 -15.792 1.00 96.62 211 GLY A CA 1
ATOM 1663 C C . GLY A 1 211 ? 14.108 1.042 -15.376 1.00 96.62 211 GLY A C 1
ATOM 1664 O O . GLY A 1 211 ? 13.383 1.345 -14.427 1.00 96.62 211 GLY A O 1
ATOM 1665 N N . ALA A 1 212 ? 13.996 -0.125 -16.016 1.00 96.25 212 ALA A N 1
ATOM 1666 C CA . ALA A 1 212 ? 12.991 -1.134 -15.692 1.00 96.25 212 ALA A CA 1
ATOM 1667 C C . ALA A 1 212 ? 13.160 -1.696 -14.270 1.00 96.25 212 ALA A C 1
ATOM 1669 O O . ALA A 1 212 ? 12.180 -1.808 -13.532 1.00 96.25 212 ALA A O 1
ATOM 1670 N N . LEU A 1 213 ? 14.394 -1.984 -13.842 1.00 96.81 213 LEU A N 1
ATOM 1671 C CA . LEU A 1 213 ? 14.682 -2.444 -12.479 1.00 96.81 213 LEU A CA 1
ATOM 1672 C C . LEU A 1 213 ? 14.305 -1.396 -11.426 1.00 96.81 213 LEU A C 1
ATOM 1674 O O . LEU A 1 213 ? 13.677 -1.735 -10.422 1.00 96.81 213 LEU A O 1
ATOM 1678 N N . LEU A 1 214 ? 14.631 -0.121 -11.659 1.00 95.19 214 LEU A N 1
ATOM 1679 C CA . LEU A 1 214 ? 14.237 0.977 -10.769 1.00 95.19 214 LEU A CA 1
ATOM 1680 C C . LEU A 1 214 ? 12.713 1.137 -10.702 1.00 95.19 214 LEU A C 1
ATOM 1682 O O . LEU A 1 214 ? 12.160 1.373 -9.623 1.00 95.19 214 LEU A O 1
ATOM 1686 N N . TRP A 1 215 ? 12.025 0.974 -11.834 1.00 94.88 215 TRP A N 1
ATOM 1687 C CA . TRP A 1 215 ? 10.566 1.021 -11.897 1.00 94.88 215 TRP A CA 1
ATOM 1688 C C . TRP A 1 215 ? 9.932 -0.110 -11.077 1.00 94.88 215 TRP A C 1
ATOM 1690 O O . TRP A 1 215 ? 9.103 0.156 -10.202 1.00 94.88 215 TRP A O 1
ATOM 1700 N N . ILE A 1 216 ? 10.373 -1.357 -11.272 1.00 95.38 216 ILE A N 1
ATOM 1701 C CA . ILE A 1 216 ? 9.899 -2.518 -10.500 1.00 95.38 216 ILE A CA 1
ATOM 1702 C C . ILE A 1 216 ? 10.206 -2.337 -9.010 1.00 95.38 216 ILE A C 1
ATOM 1704 O O . ILE A 1 216 ? 9.332 -2.540 -8.163 1.00 95.38 216 ILE A O 1
ATOM 1708 N N . GLY A 1 217 ? 11.419 -1.889 -8.677 1.00 93.62 217 GLY A N 1
ATOM 1709 C CA . GLY A 1 217 ? 11.826 -1.605 -7.303 1.00 93.62 217 GLY A CA 1
ATOM 1710 C C . GLY A 1 217 ? 10.898 -0.602 -6.613 1.00 93.62 217 GLY A C 1
ATOM 1711 O O . GLY A 1 217 ? 10.533 -0.797 -5.452 1.00 93.62 217 GLY A O 1
ATOM 1712 N N . ASN A 1 218 ? 10.434 0.424 -7.335 1.00 91.19 218 ASN A N 1
ATOM 1713 C CA . ASN A 1 218 ? 9.456 1.377 -6.813 1.00 91.19 218 ASN A CA 1
ATOM 1714 C C . ASN A 1 218 ? 8.114 0.710 -6.470 1.00 91.19 218 ASN A C 1
ATOM 1716 O O . ASN A 1 218 ? 7.578 0.949 -5.388 1.00 91.19 218 ASN A O 1
ATOM 1720 N N . ILE A 1 219 ? 7.587 -0.142 -7.353 1.00 93.25 219 ILE A N 1
ATOM 1721 C CA . ILE A 1 219 ? 6.317 -0.858 -7.139 1.00 93.25 219 ILE A CA 1
ATOM 1722 C C . ILE A 1 219 ? 6.411 -1.736 -5.882 1.00 93.25 219 ILE A C 1
ATOM 1724 O O . ILE A 1 219 ? 5.548 -1.661 -5.001 1.00 93.25 219 ILE A O 1
ATOM 1728 N N . VAL A 1 220 ? 7.496 -2.506 -5.754 1.00 94.44 220 VAL A N 1
ATOM 1729 C CA . VAL A 1 220 ? 7.752 -3.373 -4.591 1.00 94.44 220 VAL A CA 1
ATOM 1730 C C . VAL A 1 220 ? 7.873 -2.553 -3.306 1.00 94.44 220 VAL A C 1
ATOM 1732 O O . VAL A 1 220 ? 7.288 -2.910 -2.280 1.00 94.44 220 VAL A O 1
ATOM 1735 N N . TRP A 1 221 ? 8.586 -1.425 -3.348 1.00 93.44 221 TRP A N 1
ATOM 1736 C CA . TRP A 1 221 ? 8.708 -0.536 -2.196 1.00 93.44 221 TRP A CA 1
ATOM 1737 C C . TRP A 1 221 ? 7.345 0.001 -1.746 1.00 93.44 221 TRP A C 1
ATOM 1739 O O . TRP A 1 221 ? 7.047 -0.034 -0.551 1.00 93.44 221 TRP A O 1
ATOM 1749 N N . VAL A 1 222 ? 6.488 0.442 -2.678 1.00 92.31 222 VAL A N 1
ATOM 1750 C CA . VAL A 1 222 ? 5.142 0.952 -2.356 1.00 92.31 222 VAL A CA 1
ATOM 1751 C C . VAL A 1 222 ? 4.286 -0.140 -1.723 1.00 92.31 222 VAL A C 1
ATOM 1753 O O . VAL A 1 222 ? 3.628 0.117 -0.712 1.00 92.31 222 VAL A O 1
ATOM 1756 N N . ALA A 1 223 ? 4.332 -1.362 -2.258 1.00 93.25 223 ALA A N 1
ATOM 1757 C CA . ALA A 1 223 ? 3.610 -2.500 -1.700 1.00 93.25 223 ALA A CA 1
ATOM 1758 C C . ALA A 1 223 ? 4.057 -2.793 -0.256 1.00 93.25 223 ALA A C 1
ATOM 1760 O O . ALA A 1 223 ? 3.232 -2.828 0.661 1.00 93.25 223 ALA A O 1
ATOM 1761 N N . ASN A 1 224 ? 5.368 -2.908 -0.023 1.00 94.00 224 ASN A N 1
ATOM 1762 C CA . ASN A 1 224 ? 5.933 -3.185 1.300 1.00 94.00 224 ASN A CA 1
ATOM 1763 C C . ASN A 1 224 ? 5.648 -2.063 2.303 1.00 94.00 224 ASN A C 1
ATOM 1765 O O . ASN A 1 224 ? 5.263 -2.320 3.450 1.00 94.00 224 ASN A O 1
ATOM 1769 N N . LYS A 1 225 ? 5.791 -0.805 1.877 1.00 91.44 225 LYS A N 1
ATOM 1770 C CA . LYS A 1 225 ? 5.482 0.356 2.711 1.00 91.44 225 LYS A CA 1
ATOM 1771 C C . LYS A 1 225 ? 4.001 0.387 3.072 1.00 91.44 225 LYS A C 1
ATOM 1773 O O . LYS A 1 225 ? 3.670 0.571 4.243 1.00 91.44 225 LYS A O 1
ATOM 1778 N N . GLY A 1 226 ? 3.128 0.150 2.095 1.00 90.44 226 GLY A N 1
ATOM 1779 C CA . GLY A 1 226 ? 1.687 0.103 2.297 1.00 90.44 226 GLY A CA 1
ATOM 1780 C C . GLY A 1 226 ? 1.265 -1.007 3.262 1.00 90.44 226 GLY A C 1
ATOM 1781 O O . GLY A 1 226 ? 0.511 -0.758 4.202 1.00 90.44 226 GLY A O 1
ATOM 1782 N N . ALA A 1 227 ? 1.826 -2.210 3.119 1.00 91.62 227 ALA A N 1
ATOM 1783 C CA . ALA A 1 227 ? 1.612 -3.305 4.067 1.00 91.62 227 ALA A CA 1
ATOM 1784 C C . ALA A 1 227 ? 2.095 -2.945 5.487 1.00 91.62 227 ALA A C 1
ATOM 1786 O O . ALA A 1 227 ? 1.415 -3.222 6.478 1.00 91.62 227 ALA A O 1
ATOM 1787 N N . GLY A 1 228 ? 3.242 -2.271 5.603 1.00 90.94 228 GLY A N 1
ATOM 1788 C CA . GLY A 1 228 ? 3.764 -1.778 6.878 1.00 90.94 228 GLY A CA 1
ATOM 1789 C C . GLY A 1 228 ? 2.879 -0.716 7.541 1.00 90.94 228 GLY A C 1
ATOM 1790 O O . GLY A 1 228 ? 2.745 -0.717 8.767 1.00 90.94 228 GLY A O 1
ATOM 1791 N N . ASN A 1 229 ? 2.257 0.169 6.759 1.00 88.81 229 ASN A N 1
ATOM 1792 C CA . ASN A 1 229 ? 1.313 1.172 7.259 1.00 88.81 229 ASN A CA 1
ATOM 1793 C C . ASN A 1 229 ? 0.056 0.509 7.842 1.00 88.81 229 ASN A C 1
ATOM 1795 O O . ASN A 1 229 ? -0.371 0.870 8.940 1.00 88.81 229 ASN A O 1
ATOM 1799 N N . VAL A 1 230 ? -0.488 -0.502 7.153 1.00 87.00 230 VAL A N 1
ATOM 1800 C CA . VAL A 1 230 ? -1.641 -1.285 7.630 1.00 87.00 230 VAL A CA 1
ATOM 1801 C C . VAL A 1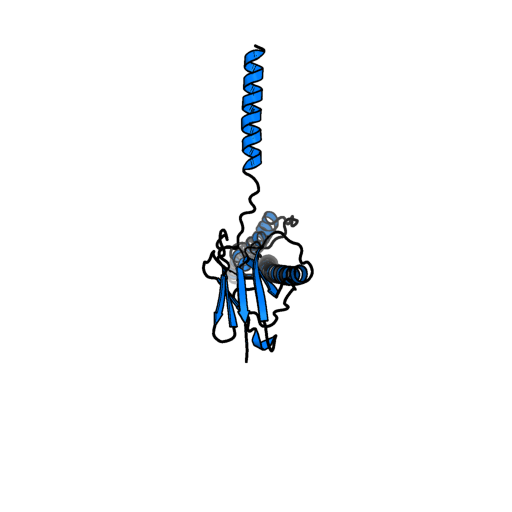 230 ? -1.315 -1.974 8.956 1.00 87.00 230 VAL A C 1
ATOM 1803 O O . VAL A 1 230 ? -2.008 -1.738 9.946 1.00 87.00 230 VAL A O 1
ATOM 1806 N N . LYS A 1 231 ? -0.192 -2.702 9.032 1.00 88.94 231 LYS A N 1
ATOM 1807 C CA . LYS A 1 231 ? 0.246 -3.372 10.271 1.00 88.94 231 LYS A CA 1
ATOM 1808 C C . LYS A 1 231 ? 0.424 -2.401 11.442 1.00 88.94 231 LYS A C 1
ATOM 1810 O O . LYS A 1 231 ? 0.075 -2.724 12.574 1.00 88.94 231 LYS A O 1
ATOM 1815 N N . ARG A 1 232 ? 0.964 -1.198 11.206 1.00 87.69 232 ARG A N 1
ATOM 1816 C CA . ARG A 1 232 ? 1.090 -0.167 12.256 1.00 87.69 232 ARG A CA 1
ATOM 1817 C C . ARG A 1 232 ? -0.264 0.347 12.733 1.00 87.69 232 ARG A C 1
ATOM 1819 O O . ARG A 1 232 ? -0.417 0.578 13.928 1.00 87.69 232 ARG A O 1
ATOM 1826 N N . SER A 1 233 ? -1.224 0.515 11.824 1.00 85.00 233 SER A N 1
ATOM 1827 C CA . SER A 1 233 ? -2.586 0.924 12.185 1.00 85.00 233 SER A CA 1
ATOM 1828 C C . SER A 1 233 ? -3.315 -0.136 13.017 1.00 85.00 233 SER A C 1
ATOM 1830 O O . SER A 1 233 ? -4.052 0.197 13.937 1.00 85.00 233 SER A O 1
ATOM 1832 N N . GLU A 1 234 ? -3.060 -1.418 12.754 1.00 85.81 234 GLU A N 1
ATOM 1833 C CA . GLU A 1 234 ? -3.606 -2.528 13.541 1.00 85.81 234 GLU A CA 1
ATOM 1834 C C . GLU A 1 234 ? -2.984 -2.591 14.935 1.00 85.81 234 GLU A C 1
ATOM 1836 O O . GLU A 1 234 ? -3.703 -2.669 15.930 1.00 85.81 234 GLU A O 1
ATOM 1841 N N . LYS A 1 235 ? -1.653 -2.474 15.023 1.00 87.25 235 LYS A N 1
ATOM 1842 C CA . LYS A 1 235 ? -0.944 -2.434 16.309 1.00 87.25 235 LYS A CA 1
ATOM 1843 C C . LYS A 1 235 ? -1.403 -1.271 17.184 1.00 87.25 235 LYS A C 1
ATOM 1845 O O . LYS A 1 235 ? -1.689 -1.484 18.357 1.00 87.25 235 LYS A O 1
ATOM 1850 N N . SER A 1 236 ? -1.535 -0.069 16.620 1.00 85.81 236 SER A N 1
ATOM 1851 C CA . SER A 1 236 ? -2.008 1.090 17.383 1.00 85.81 236 SER A CA 1
ATOM 1852 C C . SER A 1 236 ? -3.447 0.909 17.873 1.00 85.81 236 SER A C 1
ATOM 1854 O O . SER A 1 236 ? -3.785 1.370 18.962 1.00 85.81 236 SER A O 1
ATOM 1856 N N . CYS A 1 237 ? -4.284 0.187 17.122 1.00 83.50 237 CYS A N 1
ATOM 1857 C CA . CYS A 1 237 ? -5.623 -0.182 17.560 1.00 83.50 237 CYS A CA 1
ATOM 1858 C C . CYS A 1 237 ? -5.606 -1.139 18.755 1.00 83.50 237 CYS A C 1
ATOM 1860 O O . CYS A 1 237 ? -6.256 -0.878 19.769 1.00 83.50 237 CYS A O 1
ATOM 1862 N N . ALA A 1 238 ? -4.804 -2.201 18.666 1.00 83.69 238 ALA A N 1
ATOM 1863 C CA . ALA A 1 238 ? -4.637 -3.172 19.741 1.00 83.69 238 ALA A CA 1
ATOM 1864 C C . ALA A 1 238 ? -4.056 -2.527 21.016 1.00 83.69 238 ALA A C 1
ATOM 1866 O O . ALA A 1 238 ? -4.509 -2.808 22.124 1.00 83.69 238 ALA A O 1
ATOM 1867 N N . GLU A 1 239 ? -3.091 -1.614 20.882 1.00 84.19 239 GLU A N 1
ATOM 1868 C CA . GLU A 1 239 ? -2.536 -0.851 22.008 1.00 84.19 239 GLU A CA 1
ATOM 1869 C C . GLU A 1 239 ? -3.580 0.063 22.665 1.00 84.19 239 GLU A C 1
ATOM 1871 O O . GLU A 1 239 ? -3.666 0.121 23.893 1.00 84.19 239 GLU A O 1
ATOM 1876 N N . ARG A 1 240 ? -4.420 0.740 21.869 1.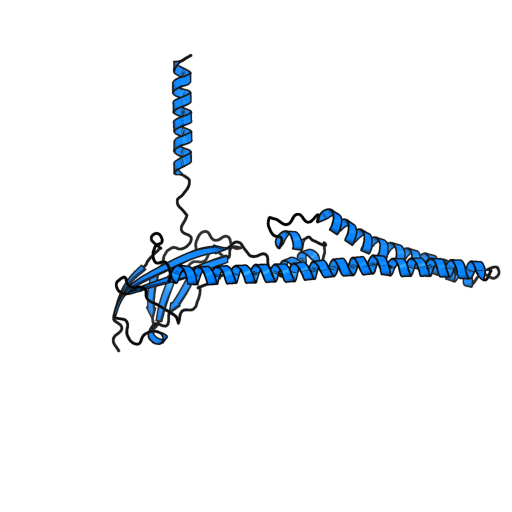00 77.75 240 ARG A N 1
ATOM 1877 C CA . ARG A 1 240 ? -5.530 1.556 22.392 1.00 77.75 240 ARG A CA 1
ATOM 1878 C C . ARG A 1 240 ? -6.543 0.719 23.167 1.00 77.75 240 ARG A C 1
ATOM 1880 O O . ARG A 1 240 ? -7.030 1.187 24.195 1.00 77.75 240 ARG A O 1
ATOM 1887 N N . GLN A 1 241 ? -6.838 -0.499 22.711 1.00 75.94 241 GLN A N 1
ATOM 1888 C CA . GLN A 1 241 ? -7.717 -1.417 23.438 1.00 75.94 241 GLN A CA 1
ATOM 1889 C C . GLN A 1 241 ? -7.129 -1.785 24.807 1.00 75.94 241 GLN A C 1
ATOM 1891 O O . GLN A 1 241 ? -7.812 -1.619 25.817 1.00 75.94 241 GLN A O 1
ATOM 1896 N N . LYS A 1 242 ? -5.838 -2.147 24.859 1.00 72.75 242 LYS A N 1
ATOM 1897 C CA . LYS A 1 242 ? -5.128 -2.482 26.109 1.00 72.75 242 LYS A CA 1
ATOM 1898 C C . LYS A 1 242 ? -5.038 -1.317 27.102 1.00 72.75 242 LYS A C 1
ATOM 1900 O O . LYS A 1 242 ? -5.161 -1.519 28.307 1.00 72.75 242 LYS A O 1
ATOM 1905 N N . LYS A 1 243 ? -4.820 -0.088 26.622 1.00 64.00 243 LYS A N 1
ATOM 1906 C CA . LYS A 1 243 ? -4.683 1.088 27.500 1.00 64.00 243 LYS A CA 1
ATOM 1907 C C . LYS A 1 243 ? -6.014 1.499 28.142 1.00 64.00 243 LYS A C 1
ATOM 1909 O O . LYS A 1 243 ? -6.024 1.976 29.275 1.00 64.00 243 LYS A O 1
ATOM 1914 N N . LYS A 1 244 ? -7.139 1.290 27.449 1.00 57.56 244 LYS A N 1
ATOM 1915 C CA . LYS A 1 244 ? -8.475 1.586 27.992 1.00 57.56 244 LYS A CA 1
ATOM 1916 C C . LYS A 1 244 ? -8.915 0.587 29.058 1.00 57.56 244 LYS A C 1
ATOM 1918 O O . LYS A 1 244 ? -9.499 1.006 30.044 1.00 57.56 244 LYS A O 1
ATOM 1923 N N . THR A 1 245 ? -8.539 -0.685 28.928 1.00 53.91 245 THR A N 1
ATOM 1924 C CA . THR A 1 245 ? -8.740 -1.677 29.999 1.00 53.91 245 THR A CA 1
ATOM 1925 C C . THR A 1 245 ? -7.953 -1.362 31.279 1.00 53.91 245 THR A C 1
ATOM 1927 O O . THR A 1 245 ? -8.296 -1.877 32.334 1.00 53.91 245 THR A O 1
ATOM 1930 N N . SER A 1 246 ? -6.922 -0.504 31.216 1.00 43.22 246 SER A N 1
ATOM 1931 C CA . SER A 1 246 ? -6.105 -0.110 32.377 1.00 43.22 246 SER A CA 1
ATOM 1932 C C . SER A 1 246 ? -6.424 1.270 32.973 1.00 43.22 246 SER A C 1
ATOM 1934 O O . SER A 1 246 ? -5.872 1.606 34.015 1.00 43.22 246 SER A O 1
ATOM 1936 N N . PHE A 1 247 ? -7.261 2.096 32.333 1.00 40.38 247 PHE A N 1
ATOM 1937 C CA . PHE A 1 247 ? -7.514 3.478 32.769 1.00 40.38 247 PHE A CA 1
ATOM 1938 C C . PHE A 1 247 ? -9.020 3.787 32.729 1.00 40.38 247 PHE A C 1
ATOM 1940 O O . PHE A 1 247 ? -9.556 4.203 31.703 1.00 40.38 247 PHE A O 1
ATOM 1947 N N . PHE A 1 248 ? -9.699 3.582 33.861 1.00 45.75 248 PHE A N 1
ATOM 1948 C CA . PHE A 1 248 ? -11.149 3.764 34.054 1.00 45.75 248 PHE A CA 1
ATOM 1949 C C . PHE A 1 248 ? -11.567 5.225 34.314 1.00 45.75 248 PHE A C 1
ATOM 1951 O O . PHE A 1 248 ? -12.482 5.504 35.078 1.00 45.75 248 PHE A O 1
ATOM 1958 N N . LEU A 1 249 ? -10.896 6.191 33.685 1.00 35.66 249 LEU A N 1
ATOM 1959 C CA . LEU A 1 249 ? -11.261 7.607 33.785 1.00 35.66 249 LEU A CA 1
ATOM 1960 C C . LEU A 1 249 ? -11.251 8.228 32.383 1.00 35.66 249 LEU A C 1
ATOM 1962 O O . LEU A 1 249 ? -10.231 8.707 31.890 1.00 35.66 249 LEU A O 1
ATOM 1966 N N . SER A 1 250 ?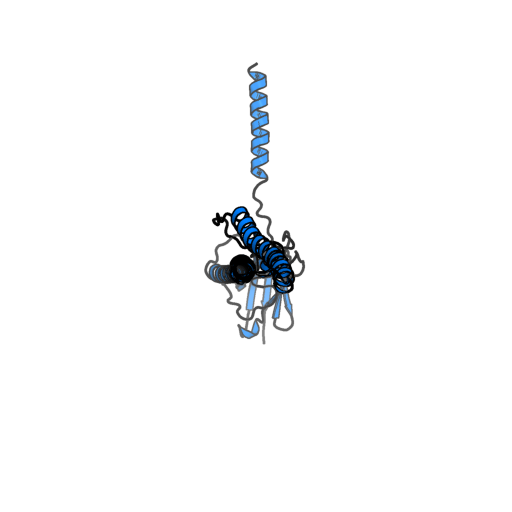 -12.393 8.178 31.699 1.00 36.44 250 SER A N 1
ATOM 1967 C CA . SER A 1 250 ? -12.652 8.954 30.482 1.00 36.44 250 SER A CA 1
ATOM 1968 C C . SER A 1 250 ? -14.138 9.311 30.377 1.00 36.44 250 SER A C 1
ATOM 1970 O O . SER A 1 250 ? -14.969 8.576 30.909 1.00 36.44 250 SER A O 1
ATOM 1972 N N . PRO A 1 251 ? -14.473 10.443 29.729 1.00 39.69 251 PRO A N 1
ATOM 1973 C CA . PRO A 1 251 ? -15.786 11.079 29.807 1.00 39.69 251 PRO A CA 1
ATOM 1974 C C . PRO A 1 251 ? -16.901 10.172 29.278 1.00 39.69 251 PRO A C 1
ATOM 1976 O O . PRO A 1 251 ? -16.674 9.358 28.382 1.00 39.69 251 PRO A O 1
ATOM 1979 N N . ALA A 1 252 ? -18.097 10.337 29.853 1.00 40.91 252 ALA A N 1
ATOM 1980 C CA . ALA A 1 252 ? -19.258 9.457 29.726 1.00 40.91 252 ALA A CA 1
ATOM 1981 C C . ALA A 1 252 ? -19.431 8.835 28.315 1.00 40.91 252 ALA A C 1
ATOM 1983 O O . ALA A 1 252 ? -19.873 9.510 27.369 1.00 40.91 252 ALA A O 1
ATOM 1984 N N . PRO A 1 253 ? -19.101 7.541 28.130 1.00 52.50 253 PRO A N 1
ATOM 1985 C CA . PRO A 1 253 ? -19.414 6.817 26.902 1.00 52.50 253 PRO A CA 1
ATOM 1986 C C . PRO A 1 253 ? -20.932 6.725 26.701 1.00 52.50 253 PRO A C 1
ATOM 1988 O O . PRO A 1 253 ? -21.726 7.029 27.586 1.00 52.50 253 PRO A O 1
ATOM 1991 N N . SER A 1 254 ? -21.368 6.410 25.481 1.00 58.88 254 SER A N 1
ATOM 1992 C CA . SER A 1 254 ? -22.780 6.146 25.184 1.00 58.88 254 SER A CA 1
ATOM 1993 C C . SER A 1 254 ? -23.057 4.788 25.817 1.00 58.88 254 SER A C 1
ATOM 1995 O O . SER A 1 254 ? -22.741 3.762 25.225 1.00 58.88 254 SER A O 1
ATOM 1997 N N . GLY A 1 255 ? -23.466 4.796 27.082 1.00 59.12 255 GLY A N 1
ATOM 1998 C CA . GLY A 1 255 ? -23.627 3.592 27.884 1.00 59.12 255 GLY A CA 1
ATOM 1999 C C . GLY A 1 255 ? -25.068 3.106 27.866 1.00 59.12 255 GLY A C 1
ATOM 2000 O O . GLY A 1 255 ? -25.995 3.915 27.877 1.00 59.12 255 GLY A O 1
ATOM 2001 N N . ALA A 1 256 ? -25.246 1.790 27.864 1.00 68.25 256 ALA A N 1
ATOM 2002 C CA . ALA A 1 256 ? -26.516 1.150 28.177 1.00 68.25 256 ALA A CA 1
ATOM 2003 C C . ALA A 1 256 ? -26.398 0.450 29.533 1.00 68.25 256 ALA A C 1
ATOM 2005 O O . ALA A 1 256 ? -25.426 -0.266 29.787 1.00 68.25 256 ALA A O 1
ATOM 2006 N N . ILE A 1 257 ? -27.392 0.666 30.390 1.00 65.44 257 ILE A N 1
ATOM 2007 C CA . ILE A 1 257 ? -27.465 0.125 31.748 1.00 65.44 257 ILE A CA 1
ATOM 2008 C C . ILE A 1 257 ? -28.650 -0.837 31.802 1.00 65.44 257 ILE A C 1
ATOM 2010 O O . ILE A 1 257 ? -29.727 -0.510 31.303 1.00 65.44 257 ILE A O 1
ATOM 2014 N N . GLY A 1 258 ? -28.468 -2.001 32.419 1.00 63.50 258 GLY A N 1
ATOM 2015 C CA . GLY A 1 258 ? -29.561 -2.935 32.668 1.00 63.50 258 GLY A CA 1
ATOM 2016 C C . GLY A 1 258 ? -29.216 -3.957 33.745 1.00 63.50 258 GLY A C 1
ATOM 2017 O O . GLY A 1 258 ? -28.056 -4.312 33.945 1.00 63.50 258 GLY A O 1
ATOM 2018 N N . TYR A 1 259 ? -30.244 -4.414 34.450 1.00 58.62 259 TYR A N 1
ATOM 2019 C CA . TYR A 1 259 ? -30.132 -5.486 35.432 1.00 58.62 259 TYR A CA 1
ATOM 2020 C C . TYR A 1 259 ? -30.381 -6.831 34.764 1.00 58.62 259 TYR A C 1
ATOM 2022 O O . TYR A 1 259 ? -31.310 -6.960 33.964 1.00 58.62 259 TYR A O 1
ATOM 2030 N N . PHE A 1 260 ? -29.596 -7.841 35.128 1.00 60.38 260 PHE A N 1
ATOM 2031 C CA . PHE A 1 260 ? -29.933 -9.219 34.806 1.00 60.38 260 PHE A CA 1
ATOM 2032 C C . PHE A 1 260 ? -29.397 -10.193 35.859 1.00 60.38 260 PHE A C 1
ATOM 2034 O O . PHE A 1 260 ? -28.451 -9.913 36.596 1.00 60.38 260 PHE A O 1
ATOM 2041 N N . THR A 1 261 ? -30.030 -11.359 35.899 1.00 43.50 261 THR A N 1
ATOM 2042 C CA . THR A 1 261 ? -29.689 -12.474 36.778 1.00 43.50 261 THR A CA 1
ATOM 2043 C C . THR A 1 261 ? -29.552 -13.714 35.908 1.00 43.50 261 THR A C 1
ATOM 2045 O O . THR A 1 261 ? -30.515 -14.102 35.246 1.00 43.50 261 THR A O 1
ATOM 2048 N N . ILE A 1 262 ? -28.363 -14.319 35.878 1.00 51.31 262 ILE A N 1
ATOM 2049 C CA . ILE A 1 262 ? -28.155 -15.637 35.267 1.00 51.31 262 ILE A CA 1
ATOM 2050 C C . ILE A 1 262 ? -28.102 -16.652 36.401 1.00 51.31 262 ILE A C 1
ATOM 2052 O O . ILE A 1 262 ? -27.056 -16.819 37.013 1.00 51.31 262 ILE A O 1
ATOM 2056 N N . ASN A 1 263 ? -29.220 -17.329 36.653 1.00 39.72 263 AS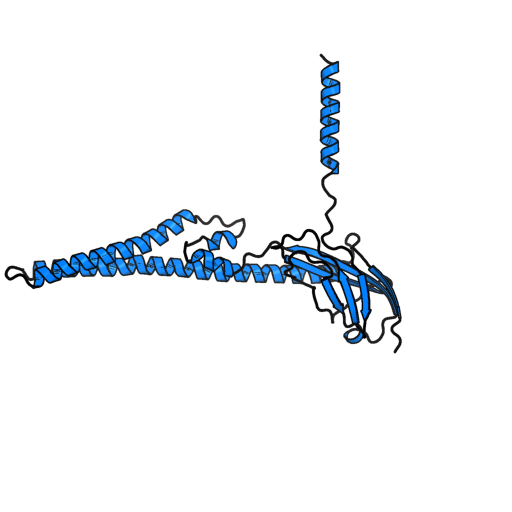N A N 1
ATOM 2057 C CA . ASN A 1 263 ? -29.252 -18.501 37.523 1.00 39.72 263 ASN A CA 1
ATOM 2058 C C . ASN A 1 263 ? -29.221 -19.759 36.648 1.00 39.72 263 ASN A C 1
ATOM 2060 O O . ASN A 1 263 ? -29.916 -19.809 35.627 1.00 39.72 263 ASN A O 1
ATOM 2064 N N . PHE A 1 264 ? -28.411 -20.741 37.040 1.00 44.69 264 PHE A N 1
ATOM 2065 C CA . PHE A 1 264 ? -28.358 -22.069 36.424 1.00 44.69 264 PHE A CA 1
ATOM 2066 C C . PHE A 1 264 ? -29.216 -23.067 37.187 1.00 44.69 264 PHE A C 1
ATOM 2068 O O . PHE A 1 264 ? -29.193 -23.015 38.437 1.00 44.69 264 PHE A O 1
#